Protein AF-A0A2V9BNN7-F1 (afdb_monomer)

Sequence (342 aa):
MCQTDVDSNRRFSLVAKYIIGIDLGTTNSALARCDAAAAEQKAQIEVRSIPQLVNPNELAERTLLPSFLYIPGEFDFPKGSLALPWEPEPKLVIGELARKRGAESPNRLVASAKSWLSYAAVNRTAPILPWQAPEEVPKLSPVEASSKFLQYLRTVWDSGEAGEQGQFALAEQDVLLTVPASFDEEARELTRRAAEQAGYDHVTLLEEPQAAFYAWLESQGDAWRHRIRVGNLVLVCDIGGGTTDFSLIMVSEESGELTLKRVAVGDHILLGGDNMDLALARFLQQRLEASGNRIDMWQLQGLWHQCRMAKEKLSHCWERGRNSSVAPLRRNWRATTSIRSW

Nearest PDB structures (foldseek):
  7krv-assembly1_B  TM=7.516E-01  e=7.377E-15  Escherichia coli K-12
  4jne-assembly1_B  TM=7.769E-01  e=2.886E-14  Escherichia coli K-12
  7n46-assembly1_A  TM=7.510E-01  e=1.635E-14  Escherichia coli K-12
  4b9q-assembly3_C  TM=7.396E-01  e=1.939E-14  Escherichia coli
  7ko2-assembly4_D  TM=7.329E-01  e=8.499E-14  Escherichia coli K-12

Secondary structure (DSSP, 8-state):
--------S----TT-SEEEEEEE-SSEEEEEEEETTS-TTT---EEPPEEEEEETTEEEEESEEE--EE---TTTS-TTTT-BTTBSS-SSEESHHHHHHHHH-GGGEE--HHHHHH-TTS-TTS--BSTT--TTS--B-HHHHHHHHHHHHHHHHHHSGGGTTTTT-GGGSEEEEEE-TT--HHHHHHHHHHHHHTT-SSEEEEEHHHHHHHHHHHHHGGGHHHH--TT-EEEEEEE-SS-EEEEEEEEEEETTEEEEEEEEE---B--SHHHHHHHHHHHHHHHHHHTT----HHHHHHHHHHHHHHHHHHHHHHHTT-----EEPSSS-EE-------

Radius of gyration: 21.75 Å; Cα contacts (8 Å, |Δi|>4): 578; chains: 1; bounding box: 60×38×82 Å

Structure (mmCIF, N/CA/C/O backbone):
data_AF-A0A2V9BNN7-F1
#
_entry.id   AF-A0A2V9BNN7-F1
#
loop_
_atom_site.group_PDB
_atom_site.id
_atom_site.type_symbol
_atom_site.label_atom_id
_atom_site.label_alt_id
_atom_site.label_comp_id
_atom_site.label_asym_id
_atom_site.label_entity_id
_atom_site.label_seq_id
_atom_site.pdbx_PDB_ins_code
_atom_site.Cartn_x
_atom_site.Cartn_y
_atom_site.Cartn_z
_atom_site.occupancy
_atom_site.B_iso_or_equiv
_atom_site.auth_seq_id
_atom_site.auth_comp_id
_atom_site.auth_asym_id
_atom_site.auth_atom_id
_atom_site.pdbx_PDB_model_num
ATOM 1 N N . MET A 1 1 ? -26.078 -7.442 42.924 1.00 30.02 1 MET A N 1
ATOM 2 C CA . MET A 1 1 ? -26.147 -8.796 42.328 1.00 30.02 1 MET A CA 1
ATOM 3 C C . MET A 1 1 ? -27.126 -8.703 41.170 1.00 30.02 1 MET A C 1
ATOM 5 O O . MET A 1 1 ? -28.286 -8.461 41.439 1.00 30.02 1 MET A O 1
ATOM 9 N N . CYS A 1 2 ? -26.775 -8.745 39.893 1.00 29.91 2 CYS A N 1
ATOM 10 C CA . CYS A 1 2 ? -25.564 -9.151 39.195 1.00 29.91 2 CYS A CA 1
ATOM 11 C C . CYS A 1 2 ? -25.523 -8.272 37.923 1.00 29.91 2 CYS A C 1
ATOM 13 O O . CYS A 1 2 ? -26.453 -8.338 37.124 1.00 29.91 2 CYS A O 1
ATOM 15 N N . GLN A 1 3 ? -24.528 -7.388 37.797 1.00 24.28 3 GLN A N 1
ATOM 16 C CA . GLN A 1 3 ? -24.144 -6.799 36.512 1.00 24.28 3 GLN A CA 1
ATOM 17 C C . GLN A 1 3 ? -23.299 -7.869 35.831 1.00 24.28 3 GLN A C 1
ATOM 19 O O . GLN A 1 3 ? -22.276 -8.267 36.378 1.00 24.28 3 GLN A O 1
ATOM 24 N N . THR A 1 4 ? -23.776 -8.400 34.715 1.00 30.45 4 THR A N 1
ATOM 25 C CA . THR A 1 4 ? -23.014 -9.341 33.899 1.00 30.45 4 THR A CA 1
ATOM 26 C C . THR A 1 4 ? -22.230 -8.562 32.859 1.00 30.45 4 THR A C 1
ATOM 28 O O . THR A 1 4 ? -22.822 -7.870 32.030 1.00 30.45 4 THR A O 1
ATOM 31 N N . ASP A 1 5 ? -20.911 -8.701 32.960 1.00 32.47 5 ASP A N 1
ATOM 32 C CA . ASP A 1 5 ? -19.895 -8.342 31.981 1.00 32.47 5 ASP A CA 1
ATOM 33 C C . ASP A 1 5 ? -20.316 -8.713 30.554 1.00 32.47 5 ASP A C 1
ATOM 35 O O . ASP A 1 5 ? -20.593 -9.876 30.251 1.00 32.47 5 ASP A O 1
ATOM 39 N N . VAL A 1 6 ? -20.307 -7.722 29.666 1.00 34.66 6 VAL A N 1
ATOM 40 C CA . VAL A 1 6 ? -20.205 -7.935 28.222 1.00 34.66 6 VAL A CA 1
ATOM 41 C C . VAL A 1 6 ? -18.968 -7.178 27.779 1.00 34.66 6 VAL A C 1
ATOM 43 O O . VAL A 1 6 ? -19.037 -6.019 27.387 1.00 34.66 6 VAL A O 1
ATOM 46 N N . ASP A 1 7 ? -17.828 -7.843 27.903 1.00 33.84 7 ASP A N 1
ATOM 47 C CA . ASP A 1 7 ? -16.556 -7.368 27.385 1.00 33.84 7 ASP A CA 1
ATOM 48 C C . ASP A 1 7 ? -16.004 -8.473 26.479 1.00 33.84 7 ASP A C 1
ATOM 50 O O . ASP A 1 7 ? -15.618 -9.552 26.932 1.00 33.84 7 ASP A O 1
ATOM 54 N N . SER A 1 8 ? -16.044 -8.239 25.165 1.00 35.62 8 SER A N 1
ATOM 55 C CA . SER A 1 8 ? -15.324 -9.059 24.189 1.00 35.62 8 SER A CA 1
ATOM 56 C C . SER A 1 8 ? -14.715 -8.177 23.092 1.00 35.62 8 SER A C 1
ATOM 58 O O . SER A 1 8 ? -15.251 -7.995 22.007 1.00 35.62 8 SER A O 1
ATOM 60 N N . ASN A 1 9 ? -13.532 -7.665 23.446 1.00 35.41 9 ASN A N 1
ATOM 61 C CA . ASN A 1 9 ? -12.359 -7.412 22.603 1.00 35.41 9 ASN A CA 1
ATOM 62 C C . ASN A 1 9 ? -12.392 -6.297 21.543 1.00 35.41 9 ASN A C 1
ATOM 64 O O . ASN A 1 9 ? -12.115 -6.532 20.368 1.00 35.41 9 ASN A O 1
ATOM 68 N N . ARG A 1 10 ? -12.491 -5.044 21.998 1.00 44.47 10 ARG A N 1
ATOM 69 C CA . ARG A 1 10 ? -11.718 -3.937 21.401 1.00 44.47 10 ARG A CA 1
ATOM 70 C C . ARG A 1 10 ? -11.008 -3.164 22.508 1.00 44.47 10 ARG A C 1
ATOM 72 O O . ARG A 1 10 ? -11.617 -2.335 23.170 1.00 44.47 10 ARG A O 1
ATOM 79 N N . ARG A 1 11 ? -9.726 -3.453 22.740 1.00 41.28 11 ARG A N 1
ATOM 80 C CA . ARG A 1 11 ? -8.882 -2.623 23.612 1.00 41.28 11 ARG A CA 1
ATOM 81 C C . ARG A 1 11 ? -8.163 -1.600 22.745 1.00 41.28 11 ARG A C 1
ATOM 83 O O . ARG A 1 11 ? -7.025 -1.828 22.357 1.00 41.28 11 ARG A O 1
ATOM 90 N N . PHE A 1 12 ? -8.869 -0.525 22.416 1.00 53.78 12 PHE A N 1
ATOM 91 C CA . PHE A 1 12 ? -8.227 0.706 21.968 1.00 53.78 12 PHE A CA 1
ATOM 92 C C . PHE A 1 12 ? -7.417 1.285 23.135 1.00 53.78 12 PHE A C 1
ATOM 94 O O . PHE A 1 12 ? -7.828 1.170 24.298 1.00 53.78 12 PHE A O 1
ATOM 101 N N . SER A 1 13 ? -6.243 1.837 22.847 1.00 50.38 13 SER A N 1
ATOM 102 C CA . SER A 1 13 ? -5.388 2.446 23.861 1.00 50.38 13 SER A CA 1
ATOM 103 C C . SER A 1 13 ? -6.113 3.633 24.500 1.00 50.38 13 SER A C 1
ATOM 105 O O . SER A 1 13 ? -6.512 4.575 23.822 1.00 50.38 13 SER A O 1
ATOM 107 N N . LEU A 1 14 ? -6.239 3.638 25.834 1.00 56.78 14 LEU A N 1
ATOM 108 C CA . LEU A 1 14 ? -6.805 4.768 26.596 1.00 56.78 14 LEU A CA 1
ATOM 109 C C . LEU A 1 14 ? -5.973 6.065 26.462 1.00 56.78 14 LEU A C 1
ATOM 111 O O . LEU A 1 14 ? -6.379 7.103 26.982 1.00 56.78 14 LEU A O 1
ATOM 115 N N . VAL A 1 15 ? -4.811 5.995 25.801 1.00 69.81 15 VAL A N 1
ATOM 116 C CA . VAL A 1 15 ? -3.854 7.092 25.593 1.00 69.81 15 VAL A CA 1
ATOM 117 C C . VAL A 1 15 ? -3.828 7.565 24.130 1.00 69.81 15 VAL A C 1
ATOM 119 O O . VAL A 1 15 ? -3.292 8.636 23.853 1.00 69.81 15 VAL A O 1
ATOM 122 N N . ALA A 1 16 ? -4.426 6.822 23.189 1.00 82.50 16 ALA A N 1
ATOM 123 C CA . ALA A 1 16 ? -4.395 7.184 21.775 1.00 82.50 16 ALA A CA 1
ATOM 124 C C . ALA A 1 16 ? -5.156 8.495 21.526 1.00 82.50 16 ALA A C 1
ATOM 126 O O . ALA A 1 16 ? -6.348 8.624 21.815 1.00 82.50 16 ALA A O 1
ATOM 127 N N . LYS A 1 17 ? -4.460 9.480 20.954 1.00 90.19 17 LYS A N 1
ATOM 128 C CA . LYS A 1 17 ? -5.065 10.740 20.511 1.00 90.19 17 LYS A CA 1
ATOM 129 C C . LYS A 1 17 ? -5.793 10.554 19.182 1.00 90.19 17 LYS A C 1
ATOM 131 O O . LYS A 1 17 ? -6.838 11.166 18.953 1.00 90.19 17 LYS A O 1
ATOM 136 N N . TYR A 1 18 ? -5.234 9.719 18.314 1.00 93.19 18 TYR A N 1
ATOM 137 C CA . TYR A 1 18 ? -5.724 9.481 16.968 1.00 93.19 18 TYR A CA 1
ATOM 138 C C . TYR A 1 18 ? -5.968 7.992 16.731 1.00 93.19 18 TYR A C 1
ATOM 140 O O . TYR A 1 18 ? -5.226 7.144 17.221 1.00 93.19 18 TYR A O 1
ATOM 148 N N . ILE A 1 19 ? -6.980 7.689 15.919 1.00 93.81 19 ILE A N 1
ATOM 149 C CA . ILE A 1 19 ? -7.088 6.401 15.233 1.00 93.81 19 ILE A CA 1
ATOM 150 C C . ILE A 1 19 ? -6.508 6.607 13.837 1.00 93.81 19 ILE A C 1
ATOM 152 O O . ILE A 1 19 ? -6.923 7.514 13.109 1.00 93.81 19 ILE A O 1
ATOM 156 N N . ILE A 1 20 ? -5.538 5.781 13.465 1.00 95.94 20 ILE A N 1
ATOM 157 C CA . ILE A 1 20 ? -4.822 5.885 12.196 1.00 95.94 20 ILE A CA 1
ATOM 158 C C . ILE A 1 20 ? -5.342 4.811 11.247 1.00 95.94 20 ILE A C 1
ATOM 160 O O . ILE A 1 20 ? -5.340 3.630 11.573 1.00 95.94 20 ILE A O 1
ATOM 164 N N . GLY A 1 21 ? -5.766 5.209 10.052 1.00 96.56 21 GLY A N 1
ATOM 165 C CA . GLY A 1 21 ? -6.090 4.294 8.962 1.00 96.56 21 GLY A CA 1
ATOM 166 C C . GLY A 1 21 ? -4.936 4.222 7.971 1.00 96.56 21 GLY A C 1
ATOM 167 O O . GLY A 1 21 ? -4.509 5.255 7.454 1.00 96.56 21 GLY A O 1
ATOM 168 N N . ILE A 1 22 ? -4.448 3.019 7.679 1.00 97.75 22 ILE A N 1
ATOM 169 C CA . ILE A 1 22 ? -3.459 2.783 6.627 1.00 97.75 22 ILE A CA 1
ATOM 170 C C . ILE A 1 22 ? -4.044 1.831 5.604 1.00 97.75 22 ILE A C 1
ATOM 172 O O . ILE A 1 22 ? -4.315 0.667 5.909 1.00 97.75 22 ILE A O 1
ATOM 176 N N . ASP A 1 23 ? -4.166 2.328 4.376 1.00 95.94 23 ASP A N 1
ATOM 177 C CA . ASP A 1 23 ? -4.336 1.457 3.230 1.00 95.94 23 ASP A CA 1
ATOM 178 C C . ASP A 1 23 ? -2.958 1.057 2.705 1.00 95.94 23 ASP A C 1
ATOM 180 O O . ASP A 1 23 ? -2.236 1.887 2.154 1.00 95.94 23 ASP A O 1
ATOM 184 N N . LEU A 1 24 ? -2.544 -0.190 2.922 1.00 93.94 24 LEU A N 1
ATOM 185 C CA . LEU A 1 24 ? -1.291 -0.699 2.366 1.00 93.94 24 LEU A CA 1
ATOM 186 C C . LEU A 1 24 ? -1.612 -1.342 1.022 1.00 93.94 24 LEU A C 1
ATOM 188 O O . LEU A 1 24 ? -1.814 -2.540 0.990 1.00 93.94 24 LEU A O 1
ATOM 192 N N . GLY A 1 25 ? -1.704 -0.610 -0.082 1.00 89.81 25 GLY A N 1
ATOM 193 C CA . GLY A 1 25 ? -2.066 -1.226 -1.361 1.00 89.81 25 GLY A CA 1
ATOM 194 C C . GLY A 1 25 ? -0.902 -1.918 -2.080 1.00 89.81 25 GLY A C 1
ATOM 195 O O . GLY A 1 25 ? 0.265 -1.846 -1.696 1.00 89.81 25 GLY A O 1
ATOM 196 N N . THR A 1 26 ? -1.234 -2.609 -3.172 1.00 87.75 26 THR A N 1
ATOM 197 C CA . THR A 1 26 ? -0.248 -3.244 -4.068 1.00 87.75 26 THR A CA 1
ATOM 198 C C . THR A 1 26 ? 0.572 -2.214 -4.850 1.00 87.75 26 THR A C 1
ATOM 200 O O . THR A 1 26 ? 1.744 -2.449 -5.141 1.00 87.75 26 THR A O 1
ATOM 203 N N . THR A 1 27 ? -0.051 -1.088 -5.208 1.00 88.88 27 THR A N 1
ATOM 204 C CA . THR A 1 27 ? 0.539 -0.045 -6.065 1.00 88.88 27 THR A CA 1
ATOM 205 C C . THR A 1 27 ? 0.700 1.277 -5.336 1.00 88.88 27 THR A C 1
ATOM 207 O O . THR A 1 27 ? 1.720 1.931 -5.525 1.00 88.88 27 THR A O 1
ATOM 210 N N . ASN A 1 28 ? -0.277 1.662 -4.517 1.00 93.06 28 ASN A N 1
ATOM 211 C CA . ASN A 1 28 ? -0.242 2.866 -3.700 1.00 93.06 28 ASN A CA 1
ATOM 212 C C . ASN A 1 28 ? -0.649 2.521 -2.274 1.00 93.06 28 ASN A C 1
ATOM 214 O O . ASN A 1 28 ? -1.469 1.635 -2.056 1.00 93.06 28 ASN A O 1
ATOM 218 N N . SER A 1 29 ? -0.113 3.272 -1.327 1.00 96.06 29 SER A N 1
ATOM 219 C CA . SER A 1 29 ? -0.517 3.274 0.065 1.00 96.06 29 SER A CA 1
ATOM 220 C C . SER A 1 29 ? -1.045 4.650 0.450 1.00 96.06 29 SER A C 1
ATOM 222 O O . SER A 1 29 ? -0.538 5.668 -0.028 1.00 96.06 29 SER A O 1
ATOM 224 N N . ALA A 1 30 ? -2.022 4.686 1.350 1.00 96.12 30 ALA A N 1
ATOM 225 C CA . ALA A 1 30 ? -2.594 5.916 1.885 1.00 96.12 30 ALA A CA 1
ATOM 226 C C . ALA A 1 30 ? -2.544 5.924 3.416 1.00 96.12 30 ALA A C 1
ATOM 228 O O . ALA A 1 30 ? -2.590 4.877 4.064 1.00 96.12 30 ALA A O 1
ATOM 229 N N . LEU A 1 31 ? -2.466 7.127 3.982 1.00 95.88 31 LEU A N 1
ATOM 230 C CA . LEU A 1 31 ? -2.450 7.373 5.420 1.00 95.88 31 LEU A CA 1
ATOM 231 C C . LEU A 1 31 ? -3.574 8.348 5.761 1.00 95.88 31 LEU A C 1
ATOM 233 O O . LEU A 1 31 ? -3.666 9.428 5.179 1.00 95.88 31 LEU A O 1
ATOM 237 N N . ALA A 1 32 ? -4.416 7.980 6.715 1.00 94.50 32 ALA A N 1
ATOM 238 C CA . ALA A 1 32 ? -5.496 8.811 7.216 1.00 94.50 32 ALA A CA 1
ATOM 239 C C . ALA A 1 32 ? -5.543 8.778 8.743 1.00 94.50 32 ALA A C 1
ATOM 241 O O . ALA A 1 32 ? -5.016 7.864 9.376 1.00 94.50 32 ALA A O 1
ATOM 242 N N . ARG A 1 33 ? -6.195 9.772 9.339 1.00 93.12 33 ARG A N 1
ATOM 243 C CA . ARG A 1 33 ? -6.435 9.827 10.783 1.00 93.12 33 ARG A CA 1
ATOM 244 C C . ARG A 1 33 ? -7.837 10.321 11.101 1.00 93.12 33 ARG A C 1
ATOM 246 O O . ARG A 1 33 ? -8.427 11.060 10.314 1.00 93.12 33 ARG A O 1
ATOM 253 N N . CYS A 1 34 ? -8.313 9.994 12.292 1.00 91.56 34 CYS A N 1
ATOM 254 C CA . CYS A 1 34 ? -9.405 10.698 12.953 1.00 91.56 34 CYS A CA 1
ATOM 255 C C . CYS A 1 34 ? -9.096 10.865 14.449 1.00 91.56 34 CYS A C 1
ATOM 257 O O . CYS A 1 34 ? -8.299 10.117 15.016 1.00 91.56 34 CYS A O 1
ATOM 259 N N . ASP A 1 35 ? -9.686 11.879 15.083 1.00 90.50 35 ASP A N 1
ATOM 260 C CA . ASP A 1 35 ? -9.549 12.103 16.528 1.00 90.50 35 ASP A CA 1
ATOM 261 C C . ASP A 1 35 ? -10.303 11.010 17.296 1.00 90.50 35 ASP A C 1
ATOM 263 O O . ASP A 1 35 ? -11.510 10.841 17.107 1.00 90.50 35 ASP A O 1
ATOM 267 N N . ALA A 1 36 ? -9.599 10.281 18.164 1.00 87.31 36 ALA A N 1
ATOM 268 C CA . ALA A 1 36 ? -10.168 9.167 18.920 1.00 87.31 36 ALA A CA 1
ATOM 269 C C . ALA A 1 36 ? -11.254 9.621 19.913 1.00 87.31 36 ALA A C 1
ATOM 271 O O . ALA A 1 36 ? -12.156 8.854 20.243 1.00 87.31 36 ALA A O 1
ATOM 272 N N . ALA A 1 37 ? -11.196 10.878 20.371 1.00 83.94 37 ALA A N 1
ATOM 273 C CA . ALA A 1 37 ? -12.163 11.451 21.306 1.00 83.94 37 ALA A CA 1
ATOM 274 C C . ALA A 1 37 ? -13.344 12.151 20.609 1.00 83.94 37 ALA A C 1
ATOM 276 O O . ALA A 1 37 ? -14.249 12.659 21.282 1.00 83.94 37 ALA A O 1
ATOM 277 N N . ALA A 1 38 ? -13.353 12.224 19.273 1.00 79.62 38 ALA A N 1
ATOM 278 C CA . ALA A 1 38 ? -14.467 12.824 18.556 1.00 79.62 38 ALA A CA 1
ATOM 279 C C . ALA A 1 38 ? -15.724 11.957 18.697 1.00 79.62 38 ALA A C 1
ATOM 281 O O . ALA A 1 38 ? -15.707 10.754 18.450 1.00 79.62 38 ALA A O 1
ATOM 282 N N . ALA A 1 39 ? -16.850 12.588 19.042 1.00 65.06 39 ALA A N 1
ATOM 283 C CA . ALA A 1 39 ? -18.150 11.932 18.942 1.00 65.06 39 ALA A CA 1
ATOM 284 C C . ALA A 1 39 ? -18.365 11.441 17.501 1.00 65.06 39 ALA A C 1
ATOM 286 O O . ALA A 1 39 ? -18.036 12.168 16.565 1.00 65.06 39 ALA A O 1
ATOM 287 N N . GLU A 1 40 ? -18.972 10.266 17.313 1.00 65.81 40 GLU A N 1
ATOM 288 C CA . GLU A 1 40 ? -19.144 9.622 15.994 1.00 65.81 40 GLU A CA 1
ATOM 289 C C . GLU A 1 40 ? -19.725 10.556 14.920 1.00 65.81 40 GLU A C 1
ATOM 291 O O . GLU A 1 40 ? -19.335 10.514 13.760 1.00 65.81 40 GLU A O 1
ATOM 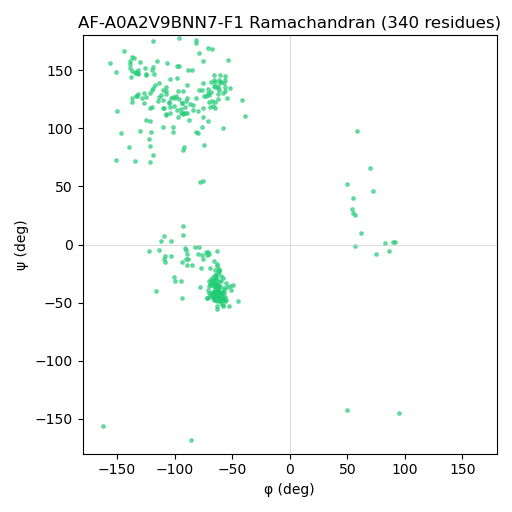296 N N . GLN A 1 41 ? -20.623 11.461 15.314 1.00 61.25 41 GLN A N 1
ATOM 297 C CA . GLN A 1 41 ? -21.287 12.425 14.425 1.00 61.25 41 GLN A CA 1
ATOM 298 C C . GLN A 1 41 ? -20.397 13.617 14.017 1.00 61.25 41 GLN A C 1
ATOM 300 O O . GLN A 1 41 ? -20.793 14.427 13.183 1.00 61.25 41 GLN A O 1
ATOM 305 N N . LYS A 1 42 ? -19.221 13.760 14.634 1.00 63.41 42 LYS A N 1
ATOM 306 C CA . LYS A 1 42 ? -18.234 14.826 14.401 1.00 63.41 42 LYS A CA 1
ATOM 307 C C . LYS A 1 42 ? -16.861 14.292 13.992 1.00 63.41 42 LYS A C 1
ATOM 309 O O . LYS A 1 42 ? -15.984 15.100 13.695 1.00 63.41 42 LYS A O 1
ATOM 314 N N . ALA A 1 43 ? -16.661 12.975 13.996 1.00 74.75 43 ALA A N 1
ATOM 315 C CA . ALA A 1 43 ? -15.417 12.367 13.558 1.00 74.75 43 ALA A CA 1
ATOM 316 C C . ALA A 1 43 ? -15.225 12.639 12.059 1.00 74.75 43 ALA A C 1
ATOM 318 O O . ALA A 1 43 ? -16.048 12.242 11.236 1.00 74.75 43 ALA A O 1
ATOM 319 N N . GLN A 1 44 ? -14.156 13.354 11.715 1.00 82.88 44 GLN A N 1
ATOM 320 C CA . GLN A 1 44 ? -13.769 13.616 10.333 1.00 82.88 44 GLN A CA 1
ATOM 321 C C . GLN A 1 44 ? -12.537 12.786 9.998 1.00 82.88 44 GLN A C 1
ATOM 323 O O . GLN A 1 44 ? -11.562 12.786 10.752 1.00 82.88 44 GLN A O 1
ATOM 328 N N . ILE A 1 45 ? -12.600 12.067 8.878 1.00 87.44 45 ILE A N 1
ATOM 329 C CA . ILE A 1 45 ? -11.461 11.317 8.360 1.00 87.44 45 ILE A CA 1
ATOM 330 C C . ILE A 1 45 ? -10.601 12.280 7.547 1.00 87.44 45 ILE A C 1
ATOM 332 O O . ILE A 1 45 ? -11.014 12.795 6.508 1.00 87.44 45 ILE A O 1
ATOM 336 N N . GLU A 1 46 ? -9.380 12.509 8.013 1.00 90.88 46 GLU A N 1
ATOM 337 C CA . GLU A 1 46 ? -8.403 13.350 7.337 1.00 90.88 46 GLU A CA 1
ATOM 338 C C . GLU A 1 46 ? -7.351 12.483 6.651 1.00 90.88 46 GLU A C 1
ATOM 340 O O . GLU A 1 46 ? -6.537 11.839 7.315 1.00 90.88 46 GLU A O 1
ATOM 345 N N . VAL A 1 47 ? -7.323 12.507 5.318 1.00 91.94 47 VAL A N 1
ATOM 346 C CA . VAL A 1 47 ? -6.208 11.939 4.547 1.00 91.94 47 VAL A CA 1
ATOM 347 C C . VAL A 1 47 ? -4.988 12.838 4.721 1.00 91.94 47 VAL A C 1
ATOM 349 O O . VAL A 1 47 ? -5.080 14.058 4.576 1.00 91.94 47 VAL A O 1
ATOM 352 N N . ARG A 1 48 ? -3.843 12.245 5.054 1.00 94.00 48 ARG A N 1
ATOM 353 C CA . ARG A 1 48 ? -2.612 12.973 5.360 1.00 94.00 48 ARG A CA 1
ATOM 354 C C . ARG A 1 48 ? -1.683 13.021 4.153 1.00 94.00 48 ARG A C 1
ATOM 356 O O . ARG A 1 48 ? -1.563 12.060 3.398 1.00 94.00 48 ARG A O 1
ATOM 363 N N . SER A 1 49 ? -1.006 14.156 4.003 1.00 94.44 49 SER A N 1
ATOM 364 C CA . SER A 1 49 ? 0.112 14.298 3.074 1.00 94.44 49 SER A CA 1
ATOM 365 C C . SER A 1 49 ? 1.276 13.400 3.492 1.00 94.44 49 SER A C 1
ATOM 367 O O . SER A 1 49 ? 1.615 13.304 4.670 1.00 94.44 49 SER A O 1
ATOM 369 N N . ILE A 1 50 ? 1.916 12.796 2.500 1.00 96.44 50 ILE A N 1
ATOM 370 C CA . ILE A 1 50 ? 3.093 11.948 2.618 1.00 96.44 50 ILE A CA 1
ATOM 371 C C . ILE A 1 50 ? 4.208 12.599 1.787 1.00 96.44 50 ILE A C 1
ATOM 373 O O . ILE A 1 50 ? 4.233 12.433 0.557 1.00 96.44 50 ILE A O 1
ATOM 377 N N . PRO A 1 51 ? 5.108 13.379 2.418 1.00 96.50 51 PRO A N 1
ATOM 378 C CA . PRO A 1 51 ? 6.266 13.941 1.743 1.00 96.50 51 PRO A CA 1
ATOM 379 C C . PRO A 1 51 ? 7.153 12.817 1.215 1.00 96.50 51 PRO A C 1
ATOM 381 O O . PRO A 1 51 ? 7.438 11.845 1.916 1.00 96.50 51 PRO A O 1
ATOM 384 N N . GLN A 1 52 ? 7.576 12.938 -0.037 1.00 97.31 52 GLN A N 1
ATOM 385 C CA . GLN A 1 52 ? 8.414 11.945 -0.700 1.00 97.31 52 GLN A CA 1
ATOM 386 C C . GLN A 1 52 ? 9.198 12.555 -1.848 1.00 97.31 52 GLN A C 1
ATOM 388 O O . GLN A 1 52 ? 8.801 13.577 -2.414 1.00 97.31 52 GLN A O 1
ATOM 393 N N . LEU A 1 53 ? 10.316 11.921 -2.200 1.00 98.06 53 LEU A N 1
ATOM 394 C CA . LEU A 1 53 ? 11.092 12.345 -3.355 1.00 98.06 53 LEU A CA 1
ATOM 395 C C . LEU A 1 53 ? 10.285 12.077 -4.624 1.00 98.06 53 LEU A C 1
ATOM 397 O O . LEU A 1 53 ? 9.887 10.943 -4.893 1.00 98.06 53 LEU A O 1
ATOM 401 N N . VAL A 1 54 ? 10.065 13.124 -5.414 1.00 96.81 54 VAL A N 1
ATOM 402 C CA . VAL A 1 54 ? 9.469 13.022 -6.752 1.00 96.81 54 VAL A CA 1
ATOM 403 C C . VAL A 1 54 ? 10.528 13.079 -7.842 1.00 96.81 54 VAL A C 1
ATOM 405 O O . VAL A 1 54 ? 10.319 12.492 -8.900 1.00 96.81 54 VAL A O 1
ATOM 408 N N . ASN A 1 55 ? 11.653 13.744 -7.583 1.00 96.50 55 ASN A N 1
ATOM 409 C CA . ASN A 1 55 ? 12.882 13.743 -8.376 1.00 96.50 55 ASN A CA 1
ATOM 410 C C . ASN A 1 55 ? 14.081 13.825 -7.400 1.00 96.50 55 ASN A C 1
ATOM 412 O O . ASN A 1 55 ? 13.879 14.119 -6.218 1.00 96.50 55 ASN A O 1
ATOM 416 N N . PRO A 1 56 ? 15.328 13.573 -7.839 1.00 96.31 56 PRO A N 1
ATOM 417 C CA . PRO A 1 56 ? 16.498 13.786 -6.986 1.00 96.31 56 PRO A CA 1
ATOM 418 C C . PRO A 1 56 ? 16.556 15.238 -6.479 1.00 96.31 56 PRO A C 1
ATOM 420 O O . PRO A 1 56 ? 16.415 16.165 -7.275 1.00 96.31 56 PRO A O 1
ATOM 423 N N . ASN A 1 57 ? 16.772 15.434 -5.175 1.00 95.69 57 ASN A N 1
ATOM 424 C CA . ASN A 1 57 ? 16.687 16.717 -4.452 1.00 95.69 57 ASN A CA 1
ATOM 425 C C . ASN A 1 57 ? 15.309 17.408 -4.447 1.00 95.69 57 ASN A C 1
ATOM 427 O O . ASN A 1 57 ? 15.214 18.562 -4.032 1.00 95.69 57 ASN A O 1
ATOM 431 N N . GLU A 1 58 ? 14.242 16.747 -4.895 1.00 97.44 58 GLU A N 1
ATOM 432 C CA . GLU A 1 58 ? 12.909 17.345 -4.959 1.00 97.44 58 GLU A CA 1
ATOM 433 C C . GLU A 1 58 ? 11.914 16.532 -4.133 1.00 97.44 58 GLU A C 1
ATOM 435 O O . GLU A 1 58 ? 11.484 15.447 -4.532 1.00 97.44 58 GLU A O 1
ATOM 440 N N . LEU A 1 59 ? 11.531 17.087 -2.984 1.00 96.31 59 LEU A N 1
ATOM 441 C CA . LEU A 1 59 ? 10.449 16.588 -2.143 1.00 96.31 59 LEU A CA 1
ATOM 442 C C . LEU A 1 59 ? 9.127 17.222 -2.564 1.00 96.31 59 LEU A C 1
ATOM 444 O O . LEU A 1 59 ? 9.046 18.433 -2.764 1.00 96.31 59 LEU A O 1
ATOM 448 N N . ALA A 1 60 ? 8.076 16.415 -2.629 1.00 96.75 60 ALA A N 1
ATOM 449 C CA . ALA A 1 60 ? 6.719 16.917 -2.755 1.00 96.75 60 ALA A CA 1
ATOM 450 C C . ALA A 1 60 ? 5.773 16.149 -1.840 1.00 96.75 60 ALA A C 1
ATOM 452 O O . ALA A 1 60 ? 5.939 14.952 -1.598 1.00 96.75 60 ALA A O 1
ATOM 453 N N . GLU A 1 61 ? 4.742 16.844 -1.378 1.00 95.25 61 GLU A N 1
ATOM 454 C CA . GLU A 1 61 ? 3.632 16.223 -0.677 1.00 95.25 61 GLU A CA 1
ATOM 455 C C . GLU A 1 61 ? 2.667 15.564 -1.661 1.00 95.25 61 GLU A C 1
ATOM 457 O O . GLU A 1 61 ? 2.262 16.146 -2.677 1.00 95.25 61 GLU A O 1
ATOM 462 N N . ARG A 1 62 ? 2.287 14.328 -1.347 1.00 95.00 62 ARG A N 1
ATOM 463 C CA . ARG A 1 62 ? 1.258 13.568 -2.054 1.00 95.00 62 ARG A CA 1
ATOM 464 C C . ARG A 1 62 ? 0.329 12.943 -1.032 1.00 95.00 62 ARG A C 1
ATOM 466 O O . ARG A 1 62 ? 0.775 12.562 0.037 1.00 95.00 62 ARG A O 1
ATOM 473 N N . THR A 1 63 ? -0.939 12.774 -1.368 1.00 93.75 63 THR A N 1
ATOM 474 C CA . THR A 1 63 ? -1.880 12.025 -0.516 1.00 93.75 63 THR A CA 1
ATOM 475 C C . THR A 1 63 ? -1.619 10.518 -0.535 1.00 93.75 63 THR A C 1
ATOM 477 O O . THR A 1 63 ? -2.207 9.787 0.253 1.00 93.75 63 THR A O 1
ATOM 480 N N . LEU A 1 64 ? -0.738 10.062 -1.430 1.00 95.19 64 LEU A N 1
ATOM 481 C CA . LEU A 1 64 ? -0.402 8.663 -1.650 1.00 95.19 64 LEU A CA 1
ATOM 482 C C . LEU A 1 64 ? 1.088 8.448 -1.682 1.00 95.19 64 LEU A C 1
ATOM 484 O O . LEU A 1 64 ? 1.835 9.256 -2.234 1.00 95.19 64 LEU A O 1
ATOM 488 N N . LEU A 1 65 ? 1.486 7.283 -1.207 1.00 97.12 65 LEU A N 1
ATOM 489 C CA . LEU A 1 65 ? 2.813 6.740 -1.381 1.00 97.12 65 LEU A CA 1
ATOM 490 C C . LEU A 1 65 ? 2.746 5.587 -2.379 1.00 97.12 65 LEU A C 1
ATOM 492 O O . LEU A 1 65 ? 2.208 4.541 -2.030 1.00 97.12 65 LEU A O 1
ATOM 496 N N . PRO A 1 66 ? 3.302 5.707 -3.593 1.00 96.25 66 PRO A N 1
ATOM 497 C CA . PRO A 1 66 ? 3.483 4.544 -4.443 1.00 96.25 66 PRO A CA 1
ATOM 498 C C . PRO A 1 66 ? 4.274 3.457 -3.697 1.00 96.25 66 PRO A C 1
ATOM 500 O O . PRO A 1 66 ? 5.377 3.709 -3.209 1.00 96.25 66 PRO A O 1
ATOM 503 N N . SER A 1 67 ? 3.731 2.243 -3.624 1.00 95.94 67 SER A N 1
ATOM 504 C CA . SER A 1 67 ? 4.299 1.076 -2.928 1.00 95.94 67 SER A CA 1
ATOM 505 C C . SER A 1 67 ? 5.419 0.434 -3.762 1.00 95.94 67 SER A C 1
ATOM 507 O O . SER A 1 67 ? 5.405 -0.750 -4.103 1.00 95.94 67 SER A O 1
ATOM 509 N N . PHE A 1 68 ? 6.388 1.269 -4.133 1.00 96.75 68 PHE A N 1
ATOM 510 C CA . PHE A 1 68 ? 7.558 0.959 -4.940 1.00 96.75 68 PHE A CA 1
ATOM 511 C C . PHE A 1 68 ? 8.805 1.258 -4.121 1.00 96.75 68 PHE A C 1
ATOM 513 O O . PHE A 1 68 ? 8.911 2.326 -3.516 1.00 96.75 68 PHE A O 1
ATOM 520 N N . LEU A 1 69 ? 9.752 0.325 -4.121 1.00 98.00 69 LEU A N 1
ATOM 521 C CA . LEU A 1 69 ? 11.037 0.464 -3.448 1.00 98.00 69 LEU A CA 1
ATOM 522 C C . LEU A 1 69 ? 12.146 0.194 -4.460 1.00 98.00 69 LEU A C 1
ATOM 524 O O . LEU A 1 69 ? 12.195 -0.864 -5.080 1.00 98.00 69 LEU A O 1
ATOM 528 N N . TYR A 1 70 ? 13.028 1.165 -4.642 1.00 97.69 70 TYR A N 1
ATOM 529 C CA . TYR A 1 70 ? 14.159 1.087 -5.553 1.00 97.69 70 TYR A CA 1
ATOM 530 C C . TYR A 1 70 ? 15.454 0.939 -4.760 1.00 97.69 70 TYR A C 1
ATOM 532 O O . TYR A 1 70 ? 15.652 1.642 -3.766 1.00 97.69 70 TYR A O 1
ATOM 540 N N . ILE A 1 71 ? 16.323 0.030 -5.205 1.00 97.25 71 ILE A N 1
ATOM 541 C CA . ILE A 1 71 ? 17.636 -0.236 -4.606 1.00 97.25 71 ILE A CA 1
ATOM 542 C C . ILE A 1 71 ? 18.718 0.454 -5.453 1.00 97.25 71 ILE A C 1
ATOM 544 O O . ILE A 1 71 ? 19.094 -0.070 -6.514 1.00 97.25 71 ILE A O 1
ATOM 548 N N . PRO A 1 72 ? 19.233 1.619 -5.013 1.00 95.56 72 PRO A N 1
ATOM 549 C CA . PRO A 1 72 ? 20.203 2.389 -5.777 1.00 95.56 72 PRO A CA 1
ATOM 550 C C . PRO A 1 72 ? 21.510 1.636 -6.014 1.00 95.56 72 PRO A C 1
ATOM 552 O O . PRO A 1 72 ? 22.067 1.014 -5.111 1.00 95.56 72 PRO A O 1
ATOM 555 N N . GLY A 1 73 ? 22.022 1.715 -7.238 1.00 92.75 73 GLY A N 1
ATOM 556 C CA . GLY A 1 73 ? 23.429 1.469 -7.531 1.00 92.75 73 GLY A CA 1
ATOM 557 C C . GLY A 1 73 ? 24.297 2.675 -7.170 1.00 92.75 73 GLY A C 1
ATOM 558 O O . GLY A 1 73 ? 23.804 3.791 -7.020 1.00 92.75 73 GLY A O 1
ATOM 559 N N . GLU A 1 74 ? 25.611 2.462 -7.089 1.00 89.44 74 GLU A N 1
ATOM 560 C CA . GLU A 1 74 ? 26.595 3.497 -6.727 1.00 89.44 74 GLU A CA 1
ATOM 561 C C . GLU A 1 74 ? 26.525 4.751 -7.620 1.00 89.44 74 GLU A C 1
ATOM 563 O O . GLU A 1 74 ? 26.732 5.866 -7.147 1.00 89.44 74 GLU A O 1
ATOM 568 N N . PHE A 1 75 ? 26.188 4.570 -8.900 1.00 90.25 75 PHE A N 1
ATOM 569 C CA . PHE A 1 75 ? 26.149 5.635 -9.909 1.00 90.25 75 PHE A CA 1
ATOM 570 C C . PHE A 1 75 ? 24.732 6.019 -10.347 1.00 90.25 75 PHE A C 1
ATOM 572 O O . PHE A 1 75 ? 24.577 6.795 -11.287 1.00 90.25 75 PHE A O 1
ATOM 579 N N . ASP A 1 76 ? 23.695 5.484 -9.694 1.00 91.50 76 ASP A N 1
ATOM 580 C CA . ASP A 1 76 ? 22.311 5.778 -10.082 1.00 91.50 76 ASP A CA 1
ATOM 581 C C . ASP A 1 76 ? 21.909 7.216 -9.767 1.00 91.50 76 ASP A C 1
ATOM 583 O O . ASP A 1 76 ? 21.093 7.801 -10.480 1.00 91.50 76 ASP A O 1
ATOM 587 N N . PHE A 1 77 ? 22.486 7.782 -8.707 1.00 95.00 77 PHE A N 1
ATOM 588 C CA . PHE A 1 77 ? 22.142 9.105 -8.214 1.00 95.00 77 PHE A CA 1
ATOM 589 C C . PHE A 1 77 ? 23.392 9.893 -7.818 1.00 95.00 77 PHE A C 1
ATOM 591 O O . PHE A 1 77 ? 24.329 9.327 -7.249 1.00 95.00 77 PHE A O 1
ATOM 598 N N . PRO A 1 78 ? 23.414 11.217 -8.048 1.00 94.38 78 PRO A N 1
ATOM 599 C CA . PRO A 1 78 ? 24.426 12.082 -7.458 1.00 94.38 78 PRO A CA 1
ATOM 600 C C . PRO A 1 78 ? 24.446 11.959 -5.926 1.00 94.38 78 PRO A C 1
ATOM 602 O O . PRO A 1 78 ? 23.395 11.824 -5.291 1.00 94.38 78 PRO A O 1
ATOM 605 N N . LYS A 1 79 ? 25.631 12.057 -5.313 1.00 92.94 79 LYS A N 1
ATOM 606 C CA . LYS A 1 79 ? 25.773 12.011 -3.847 1.00 92.94 79 LYS A CA 1
ATOM 607 C C . LYS A 1 79 ? 24.912 13.083 -3.175 1.00 92.94 79 LYS A C 1
ATOM 609 O O . LYS A 1 79 ? 24.869 14.220 -3.637 1.00 92.94 79 LYS A O 1
ATOM 614 N N . GLY A 1 80 ? 24.222 12.702 -2.101 1.00 93.50 80 GLY A N 1
ATOM 615 C CA . GLY A 1 80 ? 23.316 13.578 -1.351 1.00 93.50 80 GLY A CA 1
ATOM 616 C C . GLY A 1 80 ? 21.969 13.853 -2.027 1.00 93.50 80 GLY A C 1
ATOM 617 O O . GLY A 1 80 ? 21.077 14.383 -1.379 1.00 93.50 80 GLY A O 1
ATOM 618 N N . SER A 1 81 ? 21.764 13.448 -3.288 1.00 96.19 81 SER A N 1
ATOM 619 C CA . SER A 1 81 ? 20.521 13.765 -4.014 1.00 96.19 81 SER A CA 1
ATOM 620 C C . SER A 1 81 ? 19.284 12.985 -3.566 1.00 96.19 81 SER A C 1
ATOM 622 O O . SER A 1 81 ? 18.173 13.268 -4.016 1.00 96.19 81 SER A O 1
ATOM 624 N N . LEU A 1 82 ? 19.478 12.015 -2.674 1.00 97.38 82 LEU A N 1
ATOM 625 C CA . LEU A 1 82 ? 18.414 11.236 -2.057 1.00 97.38 82 LEU A CA 1
ATOM 626 C C . LEU A 1 82 ? 18.113 11.680 -0.621 1.00 97.38 82 LEU A C 1
ATOM 628 O O . LEU A 1 82 ? 17.290 11.048 0.023 1.00 97.38 82 LEU A O 1
ATOM 632 N N . ALA A 1 83 ? 18.764 12.725 -0.102 1.00 96.62 83 ALA A N 1
ATOM 633 C CA . ALA A 1 83 ? 18.581 13.139 1.285 1.00 96.62 83 ALA A CA 1
ATOM 634 C C . ALA A 1 83 ? 17.110 13.462 1.600 1.00 96.62 83 ALA A C 1
ATOM 636 O O . ALA A 1 83 ? 16.455 14.233 0.894 1.00 96.62 83 ALA A O 1
ATOM 637 N N . LEU A 1 84 ? 16.611 12.885 2.691 1.00 95.19 84 LEU A N 1
ATOM 638 C CA . LEU A 1 84 ? 15.313 13.180 3.288 1.00 95.19 84 LEU A CA 1
ATOM 639 C C . LEU A 1 84 ? 15.522 13.978 4.585 1.00 95.19 84 LEU A C 1
ATOM 641 O O . LEU A 1 84 ? 16.568 13.835 5.222 1.00 95.19 84 LEU A O 1
ATOM 645 N N . PRO A 1 85 ? 14.531 14.765 5.046 1.00 92.44 85 PRO A N 1
ATOM 646 C CA . PRO A 1 85 ? 14.653 15.533 6.288 1.00 92.44 85 PRO A CA 1
ATOM 647 C C . PRO A 1 85 ? 14.939 14.660 7.519 1.00 92.44 85 PRO A C 1
ATOM 649 O O . PRO A 1 85 ? 15.587 15.108 8.459 1.00 92.44 85 PRO A O 1
ATOM 652 N N . TRP A 1 86 ? 14.474 13.409 7.498 1.00 92.12 86 TRP A N 1
ATOM 653 C CA . TRP A 1 86 ? 14.632 12.420 8.568 1.00 92.12 86 TRP A CA 1
ATOM 654 C C . TRP A 1 86 ? 15.706 11.356 8.283 1.00 92.12 86 TRP A C 1
ATOM 656 O O . TRP A 1 86 ? 16.051 10.586 9.175 1.00 92.12 86 TRP A O 1
ATOM 666 N N . GLU A 1 87 ? 16.240 11.290 7.062 1.00 93.81 87 GLU A N 1
ATOM 667 C CA . GLU A 1 87 ? 17.265 10.317 6.667 1.00 93.81 87 GLU A CA 1
ATOM 668 C C . GLU A 1 87 ? 18.207 10.965 5.635 1.00 93.81 87 GLU A C 1
ATOM 670 O O . GLU A 1 87 ? 17.887 10.997 4.446 1.00 93.81 87 GLU A O 1
ATOM 675 N N . PRO A 1 88 ? 19.360 11.517 6.060 1.00 92.88 88 PRO A N 1
ATOM 676 C CA . PRO A 1 88 ? 20.259 12.256 5.165 1.00 92.88 88 PRO A CA 1
ATOM 677 C C . PRO A 1 88 ? 20.888 11.413 4.048 1.00 92.88 88 PRO A C 1
ATOM 679 O O . PRO A 1 88 ? 21.199 11.933 2.979 1.00 92.88 88 PRO A O 1
ATOM 682 N N . GLU A 1 89 ? 21.084 10.115 4.284 1.00 93.44 89 GLU A N 1
ATOM 683 C CA . GLU A 1 89 ? 21.700 9.187 3.330 1.00 93.44 89 GLU A CA 1
ATOM 684 C C . GLU A 1 89 ? 20.885 7.887 3.249 1.00 93.44 89 GLU A C 1
ATOM 686 O O . GLU A 1 89 ? 21.315 6.849 3.766 1.00 93.44 89 GLU A O 1
ATOM 691 N N . PRO A 1 90 ? 19.687 7.917 2.634 1.00 94.44 90 PRO A N 1
ATOM 692 C CA . PRO A 1 90 ? 18.845 6.740 2.595 1.00 94.44 90 PRO A CA 1
ATOM 693 C C . PRO A 1 90 ? 19.433 5.689 1.664 1.00 94.44 90 PRO A C 1
ATOM 695 O O . PRO A 1 90 ? 19.838 5.962 0.532 1.00 94.44 90 PRO A O 1
ATOM 698 N N . LYS A 1 91 ? 19.456 4.446 2.150 1.00 93.69 91 LYS A N 1
ATOM 699 C CA . LYS A 1 91 ? 19.960 3.295 1.383 1.00 93.69 91 LYS A CA 1
ATOM 700 C C . LYS A 1 91 ? 18.971 2.798 0.335 1.00 93.69 91 LYS A C 1
ATOM 702 O O . LYS A 1 91 ? 19.358 2.065 -0.568 1.00 93.69 91 LYS A O 1
ATOM 707 N N . LEU A 1 92 ? 17.697 3.139 0.496 1.00 96.62 92 LEU A N 1
ATOM 708 C CA . LEU A 1 92 ? 16.586 2.703 -0.340 1.00 96.62 92 LEU A CA 1
ATOM 709 C C . LEU A 1 92 ? 15.760 3.930 -0.708 1.00 96.62 92 LEU A C 1
ATOM 711 O O . LEU A 1 92 ? 15.623 4.850 0.093 1.00 96.62 92 LEU A O 1
ATOM 715 N N . VAL A 1 93 ? 15.178 3.929 -1.902 1.00 97.75 93 VAL A N 1
ATOM 716 C CA . VAL A 1 93 ? 14.241 4.976 -2.323 1.00 97.75 93 VAL A CA 1
ATOM 717 C C . VAL A 1 93 ? 12.845 4.376 -2.324 1.00 97.75 93 VAL A C 1
ATOM 719 O O . VAL A 1 93 ? 12.656 3.293 -2.869 1.00 97.75 93 VAL A O 1
ATOM 722 N N . ILE A 1 94 ? 11.872 5.063 -1.730 1.00 98.31 94 ILE A N 1
ATOM 723 C CA . ILE A 1 94 ? 10.473 4.621 -1.651 1.00 98.31 94 ILE A CA 1
ATOM 724 C C . ILE A 1 94 ? 9.571 5.713 -2.237 1.00 98.31 94 ILE A C 1
ATOM 726 O O . ILE A 1 94 ? 9.872 6.899 -2.106 1.00 98.31 94 ILE A O 1
ATOM 730 N N . GLY A 1 95 ? 8.477 5.325 -2.897 1.00 97.62 95 GLY A N 1
ATOM 731 C CA . GLY A 1 95 ? 7.476 6.262 -3.411 1.00 97.62 95 GLY A CA 1
ATOM 732 C C . GLY A 1 95 ? 7.672 6.651 -4.876 1.00 97.62 95 GLY A C 1
ATOM 733 O O . GLY A 1 95 ? 8.080 5.846 -5.715 1.00 97.62 95 GLY A O 1
ATOM 734 N N . GLU A 1 96 ? 7.354 7.900 -5.208 1.00 96.81 96 GLU A N 1
ATOM 735 C CA . GLU A 1 96 ? 7.327 8.406 -6.587 1.00 96.81 96 GLU A CA 1
ATOM 736 C C . GLU A 1 96 ? 8.664 8.294 -7.327 1.00 96.81 96 GLU A C 1
ATOM 738 O O . GLU A 1 96 ? 8.706 7.810 -8.463 1.00 96.81 96 GLU A O 1
ATOM 743 N N . LEU A 1 97 ? 9.774 8.695 -6.700 1.00 97.25 97 LEU A N 1
ATOM 744 C CA . LEU A 1 97 ? 11.095 8.563 -7.316 1.00 97.25 97 LEU A CA 1
ATOM 745 C C . LEU A 1 97 ? 11.455 7.090 -7.557 1.00 97.25 97 LEU A C 1
ATOM 747 O O . LEU A 1 97 ? 12.017 6.769 -8.605 1.00 97.25 97 LEU A O 1
ATOM 751 N N . ALA A 1 98 ? 11.081 6.190 -6.641 1.00 97.19 98 ALA A N 1
ATOM 752 C CA . ALA A 1 98 ? 11.288 4.755 -6.812 1.00 97.19 98 ALA A CA 1
ATOM 753 C C . ALA A 1 98 ? 10.486 4.212 -7.998 1.00 97.19 98 ALA A C 1
ATOM 755 O O . ALA A 1 98 ? 11.034 3.491 -8.829 1.00 97.19 98 ALA A O 1
ATOM 756 N N . ARG A 1 99 ? 9.215 4.613 -8.125 1.00 93.00 99 ARG A N 1
ATOM 757 C CA . ARG A 1 99 ? 8.348 4.254 -9.254 1.00 93.00 99 ARG A CA 1
ATOM 758 C C . ARG A 1 99 ? 8.934 4.718 -10.590 1.00 93.00 99 ARG A C 1
ATOM 760 O O . ARG A 1 99 ? 9.015 3.923 -11.524 1.00 93.00 99 ARG A O 1
ATOM 767 N N . LYS A 1 100 ? 9.383 5.977 -10.672 1.00 91.81 100 LYS A N 1
ATOM 768 C CA . LYS A 1 100 ? 10.007 6.545 -11.880 1.00 91.81 100 LYS A CA 1
ATOM 769 C C . LYS A 1 100 ? 11.300 5.823 -12.244 1.00 91.81 100 LYS A C 1
ATOM 771 O O . LYS A 1 100 ? 11.443 5.353 -13.368 1.00 91.81 100 LYS A O 1
ATOM 776 N N . ARG A 1 101 ? 12.232 5.708 -11.293 1.00 92.12 101 ARG A N 1
ATOM 777 C CA . ARG A 1 101 ? 13.542 5.100 -11.552 1.00 92.12 101 ARG A CA 1
ATOM 778 C C . ARG A 1 101 ? 13.431 3.603 -11.822 1.00 92.12 101 ARG A C 1
ATOM 780 O O . ARG A 1 101 ? 14.128 3.074 -12.678 1.00 92.12 101 ARG A O 1
ATOM 787 N N . GLY A 1 102 ? 12.506 2.924 -11.153 1.00 89.81 102 GLY A N 1
ATOM 788 C CA . GLY A 1 102 ? 12.241 1.510 -11.371 1.00 89.81 102 GLY A CA 1
ATOM 789 C C . GLY A 1 102 ? 11.722 1.181 -12.771 1.00 89.81 102 GLY A C 1
ATOM 790 O O . GLY A 1 102 ? 11.981 0.085 -13.255 1.00 89.81 102 GLY A O 1
ATOM 791 N N . ALA A 1 103 ? 11.067 2.120 -13.461 1.00 84.44 103 ALA A N 1
ATOM 792 C CA . ALA A 1 103 ? 10.702 1.943 -14.868 1.00 84.44 103 ALA A CA 1
ATOM 793 C C . ALA A 1 103 ? 11.935 1.880 -15.789 1.00 84.44 103 ALA A C 1
ATOM 795 O O . ALA A 1 103 ? 11.924 1.180 -16.799 1.00 84.44 103 ALA A O 1
ATOM 796 N N . GLU A 1 104 ? 13.003 2.591 -15.424 1.00 86.38 104 GLU A N 1
ATOM 797 C CA . GLU A 1 104 ? 14.286 2.601 -16.131 1.00 86.38 104 GLU A CA 1
ATOM 798 C C . GLU A 1 104 ? 15.231 1.499 -15.657 1.00 86.38 104 GLU A C 1
ATOM 800 O O . GLU A 1 104 ? 16.267 1.298 -16.270 1.00 86.38 104 GLU A O 1
ATOM 805 N N . SER A 1 105 ? 14.964 0.828 -14.538 1.00 88.88 105 SER A N 1
ATOM 806 C CA . SER A 1 105 ? 15.804 -0.257 -14.013 1.00 88.88 105 SER A CA 1
ATOM 807 C C . SER A 1 105 ? 14.959 -1.261 -13.216 1.00 88.88 105 SER A C 1
ATOM 809 O O . SER A 1 105 ? 15.042 -1.315 -11.985 1.00 88.88 105 SER A O 1
ATOM 811 N N . PRO A 1 106 ? 14.131 -2.080 -13.901 1.00 86.75 106 PRO A N 1
ATOM 812 C CA . PRO A 1 106 ? 13.157 -2.956 -13.240 1.00 86.75 106 PRO A CA 1
ATOM 813 C C . PRO A 1 106 ? 13.787 -4.034 -12.352 1.00 86.75 106 PRO A C 1
ATOM 815 O O . PRO A 1 106 ? 13.209 -4.441 -11.351 1.00 86.75 106 PRO A O 1
ATOM 818 N N . ASN A 1 107 ? 15.003 -4.471 -12.680 1.00 90.44 107 ASN A N 1
ATOM 819 C CA . ASN A 1 107 ? 15.760 -5.462 -11.911 1.00 90.44 107 ASN A CA 1
ATOM 820 C C . ASN A 1 107 ? 16.278 -4.933 -10.555 1.00 90.44 107 ASN A C 1
ATOM 822 O O . ASN A 1 107 ? 16.823 -5.701 -9.767 1.00 90.44 107 ASN A O 1
ATOM 826 N N . ARG A 1 108 ? 16.105 -3.636 -10.276 1.00 94.88 108 ARG A N 1
ATOM 827 C CA . ARG A 1 108 ? 16.394 -2.978 -8.991 1.00 94.88 108 ARG A CA 1
ATOM 828 C C . ARG A 1 108 ? 15.128 -2.508 -8.269 1.00 94.88 108 ARG A C 1
ATOM 830 O O . ARG A 1 108 ? 15.226 -1.886 -7.212 1.00 94.88 108 ARG A O 1
ATOM 837 N N . LEU A 1 109 ? 13.952 -2.793 -8.831 1.00 94.94 109 LEU A N 1
ATOM 838 C CA . LEU A 1 109 ? 12.666 -2.337 -8.322 1.00 94.94 109 LEU A CA 1
ATOM 839 C C . LEU A 1 109 ? 11.906 -3.463 -7.617 1.00 94.94 109 LEU A C 1
ATOM 841 O O . LEU A 1 109 ? 11.537 -4.473 -8.212 1.00 94.94 109 LEU A O 1
ATOM 845 N N . VAL A 1 110 ? 11.587 -3.237 -6.352 1.00 95.62 110 VAL A N 1
ATOM 846 C CA . VAL A 1 110 ? 10.562 -3.980 -5.628 1.00 95.62 110 VAL A CA 1
ATOM 847 C C . VAL A 1 110 ? 9.211 -3.308 -5.875 1.00 95.62 110 VAL A C 1
ATOM 849 O O . VAL A 1 110 ? 9.016 -2.135 -5.555 1.00 95.62 110 VAL A O 1
ATOM 852 N N . ALA A 1 111 ? 8.278 -4.069 -6.442 1.00 91.38 111 ALA A N 1
ATOM 853 C CA . ALA A 1 111 ? 6.891 -3.681 -6.676 1.00 91.38 111 ALA A CA 1
ATOM 854 C C . ALA A 1 111 ? 5.953 -4.837 -6.300 1.00 91.38 111 ALA A C 1
ATOM 856 O O . ALA A 1 111 ? 6.385 -5.990 -6.192 1.00 91.38 111 ALA A O 1
ATOM 857 N N . SER A 1 112 ? 4.672 -4.525 -6.098 1.00 88.62 112 SER A N 1
ATOM 858 C CA . SER A 1 112 ? 3.609 -5.499 -5.813 1.00 88.62 112 SER A CA 1
ATOM 859 C C . SER A 1 112 ? 3.896 -6.414 -4.617 1.00 88.62 112 SER A C 1
ATOM 861 O O . SER A 1 112 ? 3.454 -7.563 -4.591 1.00 88.62 112 SER A O 1
ATOM 863 N N . ALA A 1 113 ? 4.636 -5.923 -3.614 1.00 91.56 113 ALA A N 1
ATOM 864 C CA . ALA A 1 113 ? 5.034 -6.716 -2.446 1.00 91.56 113 ALA A CA 1
ATOM 865 C C . ALA A 1 113 ? 3.827 -7.359 -1.741 1.00 91.56 113 ALA A C 1
ATOM 867 O O . ALA A 1 113 ? 3.899 -8.518 -1.337 1.00 91.56 113 ALA A O 1
ATOM 868 N N . LYS A 1 114 ? 2.692 -6.650 -1.683 1.00 89.25 114 LYS A N 1
ATOM 869 C CA . LYS A 1 114 ? 1.433 -7.161 -1.130 1.00 89.25 114 LYS A CA 1
ATOM 870 C C . LYS A 1 114 ? 0.869 -8.358 -1.900 1.00 89.25 114 LYS A C 1
ATOM 872 O O . LYS A 1 114 ? 0.456 -9.326 -1.274 1.00 89.25 114 LYS A O 1
ATOM 877 N N . SER A 1 115 ? 0.913 -8.348 -3.232 1.00 88.00 115 SER A N 1
ATOM 878 C CA . SER A 1 115 ? 0.497 -9.502 -4.046 1.00 88.00 115 SER A CA 1
ATOM 879 C C . SER A 1 115 ? 1.416 -10.707 -3.849 1.00 88.00 115 SER A C 1
ATOM 881 O O . SER A 1 115 ? 0.962 -11.846 -3.832 1.00 88.00 115 SER A O 1
ATOM 883 N N . TRP A 1 116 ? 2.718 -10.483 -3.656 1.00 89.06 116 TRP A N 1
ATOM 884 C CA . TRP A 1 116 ? 3.626 -11.574 -3.295 1.00 89.06 116 TRP A CA 1
ATOM 885 C C . TRP A 1 116 ? 3.333 -12.123 -1.895 1.00 89.06 116 TRP A C 1
ATOM 887 O O . TRP A 1 116 ? 3.513 -13.314 -1.667 1.00 89.06 116 TRP A O 1
ATOM 897 N N . LEU A 1 117 ? 2.849 -11.281 -0.977 1.00 87.06 117 LEU A N 1
ATOM 898 C CA . LEU A 1 117 ? 2.441 -11.671 0.373 1.00 87.06 117 LEU A CA 1
ATOM 899 C C . LEU A 1 117 ? 1.182 -12.561 0.391 1.00 87.06 117 LEU A C 1
ATOM 901 O O . LEU A 1 117 ? 1.066 -13.411 1.273 1.00 87.06 117 LEU A O 1
ATOM 905 N N . SER A 1 118 ? 0.269 -12.412 -0.577 1.00 84.00 118 SER A N 1
ATOM 906 C CA . SER A 1 118 ? -0.881 -13.319 -0.753 1.00 84.00 118 SER A CA 1
ATOM 907 C C . SER A 1 118 ? -0.580 -14.570 -1.558 1.00 84.00 118 SER A C 1
ATOM 909 O O . SER A 1 118 ? -1.351 -15.528 -1.516 1.00 84.00 118 SER A O 1
ATOM 911 N N . TYR A 1 119 ? 0.515 -14.595 -2.314 1.00 86.69 119 TYR A N 1
ATOM 912 C CA . TYR A 1 119 ? 0.792 -15.711 -3.203 1.00 86.69 119 TYR A CA 1
ATOM 913 C C . TYR A 1 119 ? 1.417 -16.891 -2.449 1.00 86.69 119 TYR A C 1
ATOM 915 O O . TYR A 1 119 ? 2.628 -16.968 -2.246 1.00 86.69 119 TYR A O 1
ATOM 923 N N . ALA A 1 120 ? 0.582 -17.855 -2.059 1.00 86.31 120 ALA A N 1
ATOM 924 C CA . ALA A 1 120 ? 0.997 -18.983 -1.224 1.00 86.31 120 ALA A CA 1
ATOM 925 C C . ALA A 1 120 ? 2.049 -19.916 -1.854 1.00 86.31 120 ALA A C 1
ATOM 927 O O . ALA A 1 120 ? 2.730 -20.648 -1.140 1.00 86.31 120 ALA A O 1
ATOM 928 N N . ALA A 1 121 ? 2.226 -19.882 -3.179 1.00 88.31 121 ALA A N 1
ATOM 929 C CA . ALA A 1 121 ? 3.183 -20.743 -3.874 1.00 88.31 121 ALA A CA 1
ATOM 930 C C . ALA A 1 121 ? 4.646 -20.262 -3.789 1.00 88.31 121 ALA A C 1
ATOM 932 O O . ALA A 1 121 ? 5.534 -20.932 -4.319 1.00 88.31 121 ALA A O 1
ATOM 933 N N . VAL A 1 122 ? 4.921 -19.119 -3.150 1.00 89.31 122 VAL A N 1
ATOM 934 C CA . VAL A 1 122 ? 6.289 -18.638 -2.907 1.00 89.31 122 VAL A CA 1
ATOM 935 C C . VAL A 1 122 ? 6.622 -18.593 -1.425 1.00 89.31 122 VAL A C 1
ATOM 937 O O . VAL A 1 122 ? 5.753 -18.487 -0.562 1.00 89.31 122 VAL A O 1
ATOM 940 N N . ASN A 1 123 ? 7.920 -18.612 -1.119 1.00 93.25 123 ASN A N 1
ATOM 941 C CA . ASN A 1 123 ? 8.384 -18.325 0.228 1.00 93.25 123 ASN A CA 1
ATOM 942 C C . ASN A 1 123 ? 8.323 -16.810 0.489 1.00 93.25 123 ASN A C 1
ATOM 944 O O . ASN A 1 123 ? 9.202 -16.053 0.080 1.00 93.25 123 ASN A O 1
ATOM 948 N N . ARG A 1 124 ? 7.280 -16.393 1.208 1.00 94.88 124 ARG A N 1
ATOM 949 C CA . ARG A 1 124 ? 6.941 -14.994 1.518 1.00 94.88 124 ARG A CA 1
ATOM 950 C C . ARG A 1 124 ? 7.907 -14.323 2.503 1.00 94.88 124 ARG A C 1
ATOM 952 O O . ARG A 1 124 ? 7.838 -13.113 2.711 1.00 94.88 124 ARG A O 1
ATOM 959 N N . THR A 1 125 ? 8.823 -15.091 3.091 1.00 96.31 125 THR A N 1
ATOM 960 C CA . THR A 1 125 ? 9.837 -14.615 4.040 1.00 96.31 125 THR A CA 1
ATOM 961 C C . THR A 1 125 ? 11.257 -14.723 3.489 1.00 96.31 125 THR A C 1
ATOM 963 O O . THR A 1 125 ? 12.194 -14.300 4.155 1.00 96.31 125 THR A O 1
ATOM 966 N N . ALA A 1 126 ? 11.439 -15.304 2.301 1.00 96.31 126 ALA A N 1
ATOM 967 C CA . ALA A 1 126 ? 12.735 -15.394 1.641 1.00 96.31 126 ALA A CA 1
ATOM 968 C C . ALA A 1 126 ? 12.998 -14.151 0.776 1.00 96.31 126 ALA A C 1
ATOM 970 O O . ALA A 1 126 ? 12.049 -13.578 0.235 1.00 96.31 126 ALA A O 1
ATOM 971 N N . PRO A 1 127 ? 14.268 -13.752 0.590 1.00 96.38 127 PRO A N 1
ATOM 972 C CA . PRO A 1 127 ? 14.629 -12.576 -0.193 1.00 96.38 127 PRO A CA 1
ATOM 973 C C . PRO A 1 127 ? 14.475 -12.837 -1.701 1.00 96.38 127 PRO A C 1
ATOM 975 O O . PRO A 1 127 ? 15.422 -13.222 -2.389 1.00 96.38 127 PRO A O 1
ATOM 978 N N . ILE A 1 128 ? 13.259 -12.650 -2.220 1.00 94.88 128 ILE A N 1
ATOM 979 C CA . ILE A 1 128 ? 12.891 -12.950 -3.617 1.00 94.88 128 ILE A CA 1
ATOM 980 C C . ILE A 1 128 ? 12.663 -11.703 -4.487 1.00 94.88 128 ILE A C 1
ATOM 982 O O . ILE A 1 128 ? 12.559 -11.841 -5.706 1.00 94.88 128 ILE A O 1
ATOM 986 N N . LEU A 1 129 ? 12.607 -10.502 -3.897 1.00 95.06 129 LEU A N 1
ATOM 987 C CA . LEU A 1 129 ? 12.368 -9.233 -4.598 1.00 95.06 129 LEU A CA 1
ATOM 988 C C . LEU A 1 129 ? 13.613 -8.331 -4.528 1.00 95.06 129 LEU A C 1
ATOM 990 O O . LEU A 1 129 ? 14.194 -8.242 -3.458 1.00 95.06 129 LEU A O 1
ATOM 994 N N . PRO A 1 130 ? 14.026 -7.615 -5.587 1.00 93.88 130 PRO A N 1
ATOM 995 C CA . PRO A 1 130 ? 13.444 -7.596 -6.922 1.00 93.88 130 PRO A CA 1
ATOM 996 C C . PRO A 1 130 ? 13.580 -8.940 -7.637 1.00 93.88 130 PRO A C 1
ATOM 998 O O . PRO A 1 130 ? 14.571 -9.667 -7.499 1.00 93.88 130 PRO A O 1
ATOM 1001 N N . TRP A 1 131 ? 12.569 -9.265 -8.436 1.00 82.00 131 TRP A N 1
ATOM 1002 C CA . TRP A 1 131 ? 12.614 -10.447 -9.285 1.00 82.00 131 TRP A CA 1
ATOM 1003 C C . TRP A 1 131 ? 13.707 -10.271 -10.347 1.00 82.00 131 TRP A C 1
ATOM 1005 O O . TRP A 1 131 ? 13.834 -9.197 -10.928 1.00 82.00 131 TRP A O 1
ATOM 1015 N N . GLN A 1 132 ? 14.507 -11.313 -10.599 1.00 85.31 132 GLN A N 1
ATOM 1016 C CA . GLN A 1 132 ? 15.632 -11.267 -11.555 1.00 85.31 132 GLN A CA 1
ATOM 1017 C C . GLN A 1 132 ? 16.677 -10.168 -11.271 1.00 85.31 132 GLN A C 1
ATOM 1019 O O . GLN A 1 132 ? 17.383 -9.732 -12.181 1.00 85.31 132 GLN A O 1
ATOM 1024 N N . ALA A 1 133 ? 16.806 -9.736 -10.012 1.00 90.44 133 ALA A N 1
ATOM 1025 C CA . ALA A 1 133 ? 17.893 -8.845 -9.628 1.00 90.44 133 ALA A CA 1
ATOM 1026 C C . ALA A 1 133 ? 19.267 -9.507 -9.893 1.00 90.44 133 ALA A C 1
ATOM 1028 O O . ALA A 1 133 ? 19.399 -10.710 -9.620 1.00 90.44 133 ALA A O 1
ATOM 1029 N N . PRO A 1 134 ? 20.264 -8.752 -10.399 1.00 89.81 134 PRO A N 1
ATOM 1030 C CA . PRO A 1 134 ? 21.664 -9.177 -10.449 1.00 89.81 134 PRO A CA 1
ATOM 1031 C C . PRO A 1 134 ? 22.191 -9.614 -9.073 1.00 89.81 134 PRO A C 1
ATOM 1033 O O . PRO A 1 134 ? 21.629 -9.220 -8.050 1.00 89.81 134 PRO A O 1
ATOM 1036 N N . GLU A 1 135 ? 23.269 -10.405 -9.029 1.00 89.19 135 GLU A N 1
ATOM 1037 C CA . GLU A 1 135 ? 23.825 -10.933 -7.768 1.00 89.19 135 GLU A CA 1
ATOM 1038 C C . GLU A 1 135 ? 24.265 -9.826 -6.800 1.00 89.19 135 GLU A C 1
ATOM 1040 O O . GLU A 1 135 ? 24.151 -9.979 -5.586 1.00 89.19 135 GLU A O 1
ATOM 1045 N N . GLU A 1 136 ? 24.719 -8.691 -7.329 1.00 90.56 136 GLU A N 1
ATOM 1046 C CA . GLU A 1 136 ? 25.142 -7.533 -6.547 1.00 90.56 136 GLU A CA 1
ATOM 1047 C C . GLU A 1 136 ? 23.981 -6.728 -5.942 1.00 90.56 136 GLU A C 1
ATOM 1049 O O . GLU A 1 136 ? 24.209 -5.858 -5.099 1.00 90.56 136 GLU A O 1
ATOM 1054 N N . VAL A 1 137 ? 22.738 -6.976 -6.368 1.00 93.94 137 VAL A N 1
ATOM 1055 C CA . VAL A 1 137 ? 21.563 -6.252 -5.875 1.00 93.94 137 VAL A CA 1
ATOM 1056 C C . VAL A 1 137 ? 20.950 -7.027 -4.705 1.00 93.94 137 VAL A C 1
ATOM 1058 O O . VAL A 1 137 ? 20.417 -8.121 -4.911 1.00 93.94 137 VAL A O 1
ATOM 1061 N N . PRO A 1 138 ? 20.984 -6.481 -3.473 1.00 94.81 138 PRO A N 1
ATOM 1062 C CA . PRO A 1 138 ? 20.415 -7.161 -2.319 1.00 94.81 138 PRO A CA 1
ATOM 1063 C C . PRO A 1 138 ? 18.911 -7.351 -2.501 1.00 94.81 138 PRO A C 1
ATOM 1065 O O . PRO A 1 138 ? 18.198 -6.426 -2.883 1.00 94.81 138 PRO A O 1
ATOM 1068 N N . LYS A 1 139 ? 18.425 -8.554 -2.203 1.00 96.69 139 LYS A N 1
ATOM 1069 C CA . LYS A 1 139 ? 16.997 -8.866 -2.255 1.00 96.69 139 LYS A CA 1
ATOM 1070 C C . LYS A 1 139 ? 16.350 -8.741 -0.879 1.00 96.69 139 LYS A C 1
ATOM 1072 O O . LYS A 1 139 ? 16.995 -8.925 0.148 1.00 96.69 139 LYS A O 1
ATOM 1077 N N . LEU A 1 140 ? 15.055 -8.468 -0.894 1.00 97.50 140 LEU A N 1
ATOM 1078 C CA . LEU A 1 140 ? 14.146 -8.372 0.233 1.00 97.50 140 LEU A CA 1
ATOM 1079 C C . LEU A 1 140 ? 13.044 -9.417 0.076 1.00 97.50 140 LEU A C 1
ATOM 1081 O O . LEU A 1 140 ? 12.648 -9.790 -1.036 1.00 97.50 140 LEU A O 1
ATOM 1085 N N . SER A 1 141 ? 12.531 -9.894 1.199 1.00 97.62 141 SER A N 1
ATOM 1086 C CA . SER A 1 141 ? 11.296 -10.664 1.226 1.00 97.62 141 SER A CA 1
ATOM 1087 C C . SER A 1 141 ? 10.072 -9.762 1.041 1.00 97.62 141 SER A C 1
ATOM 1089 O O . SER A 1 141 ? 10.134 -8.565 1.337 1.00 97.62 141 SER A O 1
ATOM 1091 N N . PRO A 1 142 ? 8.929 -10.313 0.593 1.00 96.75 142 PRO A N 1
ATOM 1092 C CA . PRO A 1 142 ? 7.656 -9.595 0.580 1.00 96.75 142 PRO A CA 1
ATOM 1093 C C . PRO A 1 142 ? 7.310 -8.954 1.929 1.00 96.75 142 PRO A C 1
ATOM 1095 O O . PRO A 1 142 ? 6.837 -7.822 1.967 1.00 96.75 142 PRO A O 1
ATOM 1098 N N . VAL A 1 143 ? 7.597 -9.643 3.038 1.00 98.00 143 VAL A N 1
ATOM 1099 C CA . VAL A 1 143 ? 7.377 -9.119 4.396 1.00 98.00 143 VAL A CA 1
ATOM 1100 C C . VAL A 1 143 ? 8.273 -7.920 4.690 1.00 98.00 143 VAL A C 1
ATOM 1102 O O . VAL A 1 143 ? 7.775 -6.896 5.149 1.00 98.00 143 VAL A O 1
ATOM 1105 N N . GLU A 1 144 ? 9.571 -8.014 4.397 1.00 98.25 144 GLU A N 1
ATOM 1106 C CA . GLU A 1 144 ? 10.508 -6.905 4.616 1.00 98.25 144 GLU A CA 1
ATOM 1107 C C . GLU A 1 144 ? 10.159 -5.700 3.741 1.00 98.25 144 GLU A C 1
ATOM 1109 O O . GLU A 1 144 ? 10.183 -4.571 4.220 1.00 98.25 144 GLU A O 1
ATOM 1114 N N . ALA A 1 145 ? 9.787 -5.919 2.478 1.00 97.88 145 ALA A N 1
ATOM 1115 C CA . ALA A 1 145 ? 9.352 -4.851 1.584 1.00 97.88 145 ALA A CA 1
ATOM 1116 C C . ALA A 1 145 ? 8.097 -4.136 2.113 1.00 97.88 145 ALA A C 1
ATOM 1118 O O . ALA A 1 145 ? 8.088 -2.909 2.211 1.00 97.88 145 ALA A O 1
ATOM 1119 N N . SER A 1 146 ? 7.075 -4.891 2.530 1.00 98.00 146 SER A N 1
ATOM 1120 C CA . SER A 1 146 ? 5.877 -4.336 3.174 1.00 98.00 146 SER A CA 1
ATOM 1121 C C . SER A 1 146 ? 6.218 -3.570 4.453 1.00 98.00 146 SER A C 1
ATOM 1123 O O . SER A 1 146 ? 5.708 -2.473 4.673 1.00 98.00 146 SER A O 1
ATOM 1125 N N . SER A 1 147 ? 7.138 -4.101 5.264 1.00 98.56 147 SER A N 1
ATOM 1126 C CA . SER A 1 147 ? 7.620 -3.430 6.470 1.00 98.56 147 SER A CA 1
ATOM 1127 C C . SER A 1 147 ? 8.323 -2.111 6.145 1.00 98.56 147 SER A C 1
ATOM 1129 O O . SER A 1 147 ? 8.101 -1.120 6.830 1.00 98.56 147 SER A O 1
ATOM 1131 N N . LYS A 1 148 ? 9.104 -2.039 5.059 1.00 98.38 148 LYS A N 1
ATOM 1132 C CA . LYS A 1 148 ? 9.754 -0.793 4.623 1.00 98.38 148 LYS A CA 1
ATOM 1133 C C . LYS A 1 148 ? 8.753 0.287 4.214 1.00 98.38 148 LYS A C 1
ATOM 1135 O O . LYS A 1 148 ? 8.977 1.451 4.536 1.00 98.38 148 LYS A O 1
ATOM 1140 N N . PHE A 1 149 ? 7.642 -0.079 3.574 1.00 98.31 149 PHE A N 1
ATOM 1141 C CA . PHE A 1 149 ? 6.568 0.876 3.274 1.00 98.31 149 PHE A CA 1
ATOM 1142 C C . PHE A 1 149 ? 5.899 1.400 4.546 1.00 98.31 149 PHE A C 1
ATOM 1144 O O . PHE A 1 149 ? 5.733 2.608 4.697 1.00 98.31 149 PHE A O 1
ATOM 1151 N N . LEU A 1 150 ? 5.581 0.515 5.493 1.00 98.50 150 LEU A N 1
ATOM 1152 C CA . LEU A 1 150 ? 5.007 0.907 6.782 1.00 98.50 150 LEU A CA 1
ATOM 1153 C C . LEU A 1 150 ? 5.988 1.755 7.604 1.00 98.50 150 LEU A C 1
ATOM 1155 O O . LEU A 1 150 ? 5.609 2.782 8.155 1.00 98.50 150 LEU A O 1
ATOM 1159 N N . GLN A 1 151 ? 7.274 1.401 7.617 1.00 98.19 151 GLN A N 1
ATOM 1160 C CA . GLN A 1 151 ? 8.318 2.179 8.281 1.00 98.19 151 GLN A CA 1
ATOM 1161 C C . GLN A 1 151 ? 8.398 3.598 7.708 1.00 98.19 151 GLN A C 1
ATOM 1163 O O . GLN A 1 151 ? 8.488 4.554 8.472 1.00 98.19 151 GLN A O 1
ATOM 1168 N N . TYR A 1 152 ? 8.300 3.747 6.384 1.00 98.25 152 TYR A N 1
ATOM 1169 C CA . TYR A 1 152 ? 8.260 5.057 5.739 1.00 98.25 152 TYR A CA 1
ATOM 1170 C C . TYR A 1 152 ? 7.056 5.888 6.208 1.00 98.25 152 TYR A C 1
ATOM 1172 O O . TYR A 1 152 ? 7.221 7.042 6.602 1.00 98.25 152 TYR A O 1
ATOM 1180 N N . LEU A 1 153 ? 5.851 5.301 6.209 1.00 97.94 153 LEU A N 1
ATOM 1181 C CA . LEU A 1 153 ? 4.630 5.978 6.668 1.00 97.94 153 LEU A CA 1
ATOM 1182 C C . LEU A 1 153 ? 4.721 6.389 8.138 1.00 97.94 153 LEU A C 1
ATOM 1184 O O . LEU A 1 153 ? 4.346 7.508 8.485 1.00 97.94 153 LEU A O 1
ATOM 1188 N N . ARG A 1 154 ? 5.272 5.518 8.988 1.00 97.44 154 ARG A N 1
ATOM 1189 C CA . ARG A 1 154 ? 5.549 5.837 10.386 1.00 97.44 154 ARG A CA 1
ATOM 1190 C C . ARG A 1 154 ? 6.510 7.007 10.525 1.00 97.44 154 ARG A C 1
ATOM 1192 O O . ARG A 1 154 ? 6.211 7.936 11.262 1.00 97.44 154 ARG A O 1
ATOM 1199 N N . THR A 1 155 ? 7.647 6.993 9.835 1.00 96.12 155 THR A N 1
ATOM 1200 C CA . THR A 1 155 ? 8.623 8.084 9.949 1.00 96.12 155 THR A CA 1
ATOM 1201 C C . THR A 1 155 ? 8.035 9.412 9.480 1.00 96.12 155 THR A C 1
ATOM 1203 O O . THR A 1 155 ? 8.255 10.437 10.123 1.00 96.12 155 THR A O 1
ATOM 1206 N N . VAL A 1 156 ? 7.239 9.401 8.410 1.00 95.31 156 VAL A N 1
ATOM 1207 C CA . VAL A 1 156 ? 6.493 10.580 7.954 1.00 95.31 156 VAL A CA 1
ATOM 1208 C C . VAL A 1 156 ? 5.493 11.063 9.005 1.00 95.31 156 VAL A C 1
ATOM 1210 O O . VAL A 1 156 ? 5.382 12.267 9.221 1.00 95.31 156 VAL A O 1
ATOM 1213 N N . TRP A 1 157 ? 4.779 10.153 9.668 1.00 95.81 157 TRP A N 1
ATOM 1214 C CA . TRP A 1 157 ? 3.871 10.510 10.755 1.00 95.81 157 TRP A CA 1
ATOM 1215 C C . TRP A 1 157 ? 4.624 11.141 11.932 1.00 95.81 157 TRP A C 1
ATOM 1217 O O . TRP A 1 157 ? 4.311 12.264 12.321 1.00 95.81 157 TRP A O 1
ATOM 1227 N N . ASP A 1 158 ? 5.633 10.435 12.450 1.00 94.81 158 ASP A N 1
ATOM 1228 C CA . ASP A 1 158 ? 6.376 10.797 13.661 1.00 94.81 158 ASP A CA 1
ATOM 1229 C C . ASP A 1 158 ? 7.172 12.103 13.483 1.00 94.81 158 ASP A C 1
ATOM 1231 O O . ASP A 1 158 ? 7.319 12.871 14.427 1.00 94.81 158 ASP A O 1
ATOM 1235 N N . SER A 1 159 ? 7.681 12.382 12.278 1.00 91.25 159 SER A N 1
ATOM 1236 C CA . SER A 1 159 ? 8.432 13.618 11.988 1.00 91.25 159 SER A CA 1
ATOM 1237 C C . SER A 1 159 ? 7.576 14.760 11.433 1.00 91.25 159 SER A C 1
ATOM 1239 O O . SER A 1 159 ? 8.027 15.907 11.394 1.00 91.25 159 SER A O 1
ATOM 1241 N N . GLY A 1 160 ? 6.361 14.461 10.977 1.00 88.25 160 GLY A N 1
ATOM 1242 C CA . GLY A 1 160 ? 5.500 15.401 10.274 1.00 88.25 160 GLY A CA 1
ATOM 1243 C C . GLY A 1 160 ? 4.483 16.100 11.170 1.00 88.25 160 GLY A C 1
ATOM 1244 O O . GLY A 1 160 ? 4.328 15.821 12.357 1.00 88.25 160 GLY A O 1
ATOM 1245 N N . GLU A 1 161 ? 3.710 16.995 10.558 1.00 83.56 161 GLU A N 1
ATOM 1246 C CA . GLU A 1 161 ? 2.602 17.689 11.228 1.00 83.56 161 GLU A CA 1
ATOM 1247 C C . GLU A 1 161 ? 1.473 16.738 11.650 1.00 83.56 161 GLU A C 1
ATOM 1249 O O . GLU A 1 161 ? 0.690 17.061 12.536 1.00 83.56 161 GLU A O 1
ATOM 1254 N N . ALA A 1 162 ? 1.362 15.565 11.015 1.00 81.25 162 ALA A N 1
ATOM 1255 C CA . ALA A 1 162 ? 0.305 14.598 11.308 1.00 81.25 162 ALA A CA 1
ATOM 1256 C C . ALA A 1 162 ? 0.403 14.025 12.733 1.00 81.25 162 ALA A C 1
ATOM 1258 O O . ALA A 1 162 ? -0.625 13.912 13.400 1.00 81.25 162 ALA A O 1
ATOM 1259 N N . GLY A 1 163 ? 1.624 13.717 13.187 1.00 79.00 163 GLY A N 1
ATOM 1260 C CA . GLY A 1 163 ? 1.937 13.313 14.560 1.00 79.00 163 GLY A CA 1
ATOM 1261 C C . GLY A 1 163 ? 2.343 14.479 15.465 1.00 79.00 163 GLY A C 1
ATOM 1262 O O . GLY A 1 163 ? 2.950 14.243 16.508 1.00 79.00 163 GLY A O 1
ATOM 1263 N N . GLU A 1 164 ? 2.059 15.723 15.053 1.00 84.94 164 GLU A N 1
ATOM 1264 C CA . GLU A 1 164 ? 2.424 16.959 15.766 1.00 84.94 164 GLU A CA 1
ATOM 1265 C C . GLU A 1 164 ? 3.908 16.971 16.167 1.00 84.94 164 GLU A C 1
ATOM 1267 O O . GLU A 1 164 ? 4.271 17.143 17.331 1.00 84.94 164 GLU A O 1
ATOM 1272 N N . GLN A 1 165 ? 4.775 16.713 15.176 1.00 84.31 165 GLN A N 1
ATOM 1273 C CA . GLN A 1 165 ? 6.233 16.697 15.326 1.00 84.31 165 GLN A CA 1
ATOM 1274 C C . GLN A 1 165 ? 6.713 15.751 16.441 1.00 84.31 165 GLN A C 1
ATOM 1276 O O . GLN A 1 165 ? 7.641 16.057 17.192 1.00 84.31 165 GLN A O 1
ATOM 1281 N N . GLY A 1 166 ? 6.071 14.586 16.535 1.00 82.94 166 GLY A N 1
ATOM 1282 C CA . GLY A 1 166 ? 6.445 13.510 17.447 1.00 82.94 166 GLY A CA 1
ATOM 1283 C C . GLY A 1 166 ? 5.781 13.593 18.818 1.00 82.94 166 GLY A C 1
ATOM 1284 O O . GLY A 1 166 ? 6.044 12.736 19.657 1.00 82.94 166 GLY A O 1
ATOM 1285 N N . GLN A 1 167 ? 4.905 14.576 19.054 1.00 87.44 167 GLN A N 1
ATOM 1286 C CA . GLN A 1 167 ? 4.097 14.625 20.273 1.00 87.44 167 GLN A CA 1
ATOM 1287 C C . GLN A 1 167 ? 3.153 13.421 20.380 1.00 87.44 167 GLN A C 1
ATOM 1289 O O . GLN A 1 167 ? 2.916 12.928 21.480 1.00 87.44 167 GLN A O 1
ATOM 1294 N N . PHE A 1 168 ? 2.630 12.947 19.247 1.00 91.62 168 PHE A N 1
ATOM 1295 C CA . PHE A 1 168 ? 1.750 11.784 19.174 1.00 91.62 168 PHE A CA 1
ATOM 1296 C C . PHE A 1 168 ? 2.396 10.712 18.307 1.00 91.62 168 PHE A C 1
ATOM 1298 O O . PHE A 1 168 ? 2.046 10.547 17.137 1.00 91.62 168 PHE A O 1
ATOM 1305 N N . ALA A 1 169 ? 3.370 10.001 18.879 1.00 93.44 169 ALA A N 1
ATOM 1306 C CA . ALA A 1 169 ? 4.076 8.930 18.189 1.00 93.44 169 ALA A CA 1
ATOM 1307 C C . ALA A 1 169 ? 3.096 7.861 17.687 1.00 93.44 169 ALA A C 1
ATOM 1309 O O . ALA A 1 169 ? 2.171 7.469 18.405 1.00 93.44 169 ALA A O 1
ATOM 1310 N N . LEU A 1 170 ? 3.321 7.361 16.468 1.00 94.62 170 LEU A N 1
ATOM 1311 C CA . LEU A 1 170 ? 2.449 6.375 15.827 1.00 94.62 170 LEU A CA 1
ATOM 1312 C C . LEU A 1 170 ? 2.297 5.111 16.680 1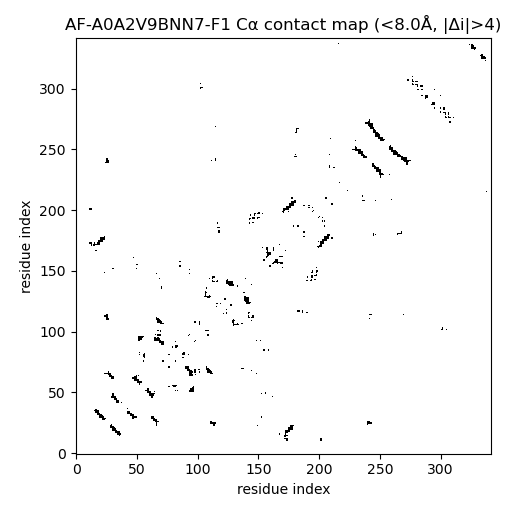.00 94.62 170 LEU A C 1
ATOM 1314 O O . LEU A 1 170 ? 1.213 4.542 16.739 1.00 94.62 170 LEU A O 1
ATOM 1318 N N . ALA A 1 171 ? 3.373 4.693 17.351 1.00 92.75 171 ALA A N 1
ATOM 1319 C CA . ALA A 1 171 ? 3.398 3.501 18.198 1.00 92.75 171 ALA A CA 1
ATOM 1320 C C . ALA A 1 171 ? 2.380 3.554 19.354 1.00 92.75 171 ALA A C 1
ATOM 1322 O O . ALA A 1 171 ? 1.895 2.518 19.787 1.00 92.75 171 ALA A O 1
ATOM 1323 N N . GLU A 1 172 ? 2.007 4.751 19.814 1.00 92.69 172 GLU A N 1
ATOM 1324 C CA . GLU A 1 172 ? 1.031 4.948 20.895 1.00 92.69 172 GLU A CA 1
ATOM 1325 C C . GLU A 1 172 ? -0.416 5.071 20.388 1.00 92.69 172 GLU A C 1
ATOM 1327 O O . GLU A 1 172 ? -1.348 5.185 21.189 1.00 92.69 172 GLU A O 1
ATOM 1332 N N . GLN A 1 173 ? -0.613 5.085 19.066 1.00 94.25 173 GLN A N 1
ATOM 1333 C CA . GLN A 1 173 ? -1.919 5.240 18.434 1.00 94.25 173 GLN A CA 1
ATOM 1334 C C . GLN A 1 173 ? -2.499 3.888 18.031 1.00 94.25 173 GLN A C 1
ATOM 1336 O O . GLN A 1 173 ? -1.771 2.946 17.716 1.00 94.25 173 GLN A O 1
ATOM 1341 N N . ASP A 1 174 ? -3.824 3.816 17.955 1.00 95.00 174 ASP A N 1
ATOM 1342 C CA . ASP A 1 174 ? -4.501 2.645 17.415 1.00 95.00 174 ASP A CA 1
ATOM 1343 C C . ASP A 1 174 ? -4.515 2.694 15.884 1.00 95.00 174 ASP A C 1
ATOM 1345 O O . ASP A 1 174 ? -4.969 3.670 15.280 1.00 95.00 174 ASP A O 1
ATOM 1349 N N . VAL A 1 175 ? -4.034 1.629 15.242 1.00 97.00 175 VAL A N 1
ATOM 1350 C CA . VAL A 1 175 ? -3.853 1.564 13.788 1.00 97.00 175 VAL A CA 1
ATOM 1351 C C . VAL A 1 175 ? -4.781 0.524 13.170 1.00 97.00 175 VAL A C 1
ATOM 1353 O O . VAL A 1 175 ? -4.724 -0.660 13.497 1.00 97.00 175 VAL A O 1
ATOM 1356 N N . LEU A 1 176 ? -5.597 0.954 12.212 1.00 97.38 176 LEU A N 1
ATOM 1357 C CA . LEU A 1 176 ? -6.363 0.098 11.314 1.00 97.38 176 LEU A CA 1
ATOM 1358 C C . LEU A 1 176 ? -5.570 -0.101 10.018 1.00 97.38 176 LEU A C 1
ATOM 1360 O O . LEU A 1 176 ? -5.375 0.849 9.261 1.00 97.38 176 LEU A O 1
ATOM 1364 N N . LEU A 1 177 ? -5.121 -1.328 9.757 1.00 97.75 177 LEU A N 1
ATOM 1365 C CA . LEU A 1 177 ? -4.337 -1.681 8.568 1.00 97.75 177 LEU A CA 1
ATOM 1366 C C . LEU A 1 177 ? -5.163 -2.545 7.610 1.00 97.75 177 LEU A C 1
ATOM 1368 O O . LEU A 1 177 ? -5.662 -3.602 8.003 1.00 97.75 177 LEU A O 1
ATOM 1372 N N . THR A 1 178 ? -5.306 -2.117 6.355 1.00 94.94 178 THR A N 1
ATOM 1373 C CA . THR A 1 178 ? -6.150 -2.826 5.382 1.00 94.94 178 THR A CA 1
ATOM 1374 C C . THR A 1 178 ? -5.510 -4.110 4.844 1.00 94.94 178 THR A C 1
ATOM 1376 O O . THR A 1 178 ? -4.325 -4.168 4.491 1.00 94.94 178 THR A O 1
ATOM 1379 N N . VAL A 1 179 ? -6.328 -5.154 4.710 1.00 92.88 179 VAL A N 1
ATOM 1380 C CA . VAL A 1 179 ? -5.977 -6.409 4.031 1.00 92.88 179 VAL A CA 1
ATOM 1381 C C . VAL A 1 179 ? -7.101 -6.856 3.090 1.00 92.88 179 VAL A C 1
ATOM 1383 O O . VAL A 1 179 ? -8.275 -6.655 3.413 1.00 92.88 179 VAL A O 1
ATOM 1386 N N . PRO A 1 180 ? -6.792 -7.514 1.963 1.00 88.88 180 PRO A N 1
ATOM 1387 C CA . PRO A 1 180 ? -7.807 -8.074 1.089 1.00 88.88 180 PRO A CA 1
ATOM 1388 C C . PRO A 1 180 ? -8.617 -9.129 1.834 1.00 88.88 180 PRO A C 1
ATOM 1390 O O . PRO A 1 180 ? -8.078 -9.930 2.602 1.00 88.88 180 PRO A O 1
ATOM 1393 N N . ALA A 1 181 ? -9.926 -9.177 1.589 1.00 86.50 181 ALA A N 1
ATOM 1394 C CA . ALA A 1 181 ? -10.784 -10.184 2.219 1.00 86.50 181 ALA A CA 1
ATOM 1395 C C . ALA A 1 181 ? -10.397 -11.622 1.827 1.00 86.50 181 ALA A C 1
ATOM 1397 O O . ALA A 1 181 ? -10.668 -12.556 2.584 1.00 86.50 181 ALA A O 1
ATOM 1398 N N . SER A 1 182 ? -9.747 -11.782 0.673 1.00 83.81 182 SER A N 1
ATOM 1399 C CA . SER A 1 182 ? -9.249 -13.044 0.125 1.00 83.81 182 SER A CA 1
ATOM 1400 C C . SER A 1 182 ? -7.921 -13.514 0.733 1.00 83.81 182 SER A C 1
ATOM 1402 O O . SER A 1 182 ? -7.515 -14.645 0.471 1.00 83.81 182 SER A O 1
ATOM 1404 N N . PHE A 1 183 ? -7.251 -12.696 1.558 1.00 88.62 183 PHE A N 1
ATOM 1405 C CA . PHE A 1 183 ? -6.047 -13.128 2.270 1.00 88.62 183 PHE A CA 1
ATOM 1406 C C . PHE A 1 183 ? -6.359 -14.286 3.219 1.00 88.62 183 PHE A C 1
ATOM 1408 O O . PHE A 1 183 ? -7.254 -14.184 4.070 1.00 88.62 183 PHE A O 1
ATOM 1415 N N . ASP A 1 184 ? -5.557 -15.344 3.101 1.00 89.06 184 ASP A N 1
ATOM 1416 C CA . ASP A 1 184 ? -5.515 -16.434 4.066 1.00 89.06 184 ASP A CA 1
ATOM 1417 C C . ASP A 1 184 ? -4.938 -15.972 5.416 1.00 89.06 184 ASP A C 1
ATOM 1419 O O . ASP A 1 184 ? -4.408 -14.866 5.563 1.00 89.06 184 ASP A O 1
ATOM 1423 N N . GLU A 1 185 ? -5.077 -16.822 6.433 1.00 92.06 185 GLU A N 1
ATOM 1424 C CA . GLU A 1 185 ? -4.618 -16.508 7.790 1.00 92.06 185 GLU A CA 1
ATOM 1425 C C . GLU A 1 185 ? -3.104 -16.256 7.840 1.00 92.06 185 GLU A C 1
ATOM 1427 O O . GLU A 1 185 ? -2.633 -15.373 8.553 1.00 92.06 185 GLU A O 1
ATOM 1432 N N . GLU A 1 186 ? -2.334 -16.982 7.026 1.00 94.69 186 GLU A N 1
ATOM 1433 C CA . GLU A 1 186 ? -0.886 -16.807 6.949 1.00 94.69 186 GLU A CA 1
ATOM 1434 C C . GLU A 1 186 ? -0.519 -15.425 6.388 1.00 94.69 186 GLU A C 1
ATOM 1436 O O . GLU A 1 186 ? 0.300 -14.723 6.972 1.00 94.69 186 GLU A O 1
ATOM 1441 N N . ALA A 1 187 ? -1.140 -14.980 5.295 1.00 93.31 187 ALA A N 1
ATOM 1442 C CA . ALA A 1 187 ? -0.897 -13.665 4.709 1.00 93.31 187 ALA A CA 1
ATOM 1443 C C . ALA A 1 187 ? -1.301 -12.525 5.660 1.00 93.31 187 ALA A C 1
ATOM 1445 O O . ALA A 1 187 ? -0.617 -11.496 5.717 1.00 93.31 187 ALA A O 1
ATOM 1446 N N . ARG A 1 188 ? -2.372 -12.709 6.445 1.00 96.00 188 ARG A N 1
ATOM 1447 C CA . ARG A 1 188 ? -2.776 -11.772 7.509 1.00 96.00 188 ARG A CA 1
ATOM 1448 C C . ARG A 1 188 ? -1.712 -11.682 8.597 1.00 96.00 188 ARG A C 1
ATOM 1450 O O . ARG A 1 188 ? -1.269 -10.579 8.918 1.00 96.00 188 ARG A O 1
ATOM 1457 N N . GLU A 1 189 ? -1.234 -12.818 9.093 1.00 96.88 189 GLU A N 1
ATOM 1458 C CA . GLU A 1 189 ? -0.183 -12.851 10.111 1.00 96.88 189 GLU A CA 1
ATOM 1459 C C . GLU A 1 189 ? 1.137 -12.262 9.596 1.00 96.88 189 GLU A C 1
ATOM 1461 O O . GLU A 1 189 ? 1.799 -11.491 10.287 1.00 96.88 189 GLU A O 1
ATOM 1466 N N . LEU A 1 190 ? 1.502 -12.534 8.342 1.00 97.50 190 LEU A N 1
ATOM 1467 C CA . LEU A 1 190 ? 2.682 -11.943 7.713 1.00 97.50 190 LEU A CA 1
ATOM 1468 C C . LEU A 1 190 ? 2.550 -10.422 7.533 1.00 97.50 190 LEU A C 1
ATOM 1470 O O . LEU A 1 190 ? 3.549 -9.709 7.654 1.00 97.50 190 LEU A O 1
ATOM 1474 N N . THR A 1 191 ? 1.338 -9.916 7.287 1.00 97.19 191 THR A N 1
ATOM 1475 C CA . THR A 1 191 ? 1.055 -8.471 7.251 1.00 97.19 191 THR A CA 1
ATOM 1476 C C . THR A 1 191 ? 1.214 -7.851 8.638 1.00 97.19 191 THR A C 1
ATOM 1478 O O . THR A 1 191 ? 1.883 -6.827 8.779 1.00 97.19 191 THR A O 1
ATOM 1481 N N . ARG A 1 192 ? 0.671 -8.500 9.678 1.00 97.69 192 ARG A N 1
ATOM 1482 C CA . ARG A 1 192 ? 0.839 -8.080 11.077 1.00 97.69 192 ARG A CA 1
ATOM 1483 C C . ARG A 1 192 ? 2.318 -8.038 11.455 1.00 97.69 192 ARG A C 1
ATOM 1485 O O . ARG A 1 192 ? 2.793 -7.026 11.959 1.00 97.69 192 ARG A O 1
ATOM 1492 N N . ARG A 1 193 ? 3.073 -9.078 11.094 1.00 97.94 193 ARG A N 1
ATOM 1493 C CA . ARG A 1 193 ? 4.521 -9.151 11.318 1.00 97.94 193 ARG A CA 1
ATOM 1494 C C . ARG A 1 193 ? 5.289 -8.044 10.593 1.00 97.94 193 ARG A C 1
ATOM 1496 O O . ARG A 1 193 ? 6.256 -7.520 11.137 1.00 97.94 193 ARG A O 1
ATOM 1503 N N . ALA A 1 194 ? 4.885 -7.668 9.378 1.00 98.38 194 ALA A N 1
ATOM 1504 C CA . ALA A 1 194 ? 5.492 -6.541 8.667 1.00 98.38 194 ALA A CA 1
ATOM 1505 C C . ALA A 1 194 ? 5.271 -5.209 9.411 1.00 98.38 194 ALA A C 1
ATOM 1507 O O . ALA A 1 194 ? 6.188 -4.387 9.481 1.00 98.38 194 ALA A O 1
ATOM 1508 N N . ALA A 1 195 ? 4.082 -5.018 9.995 1.00 98.31 195 ALA A N 1
ATOM 1509 C CA . ALA A 1 195 ? 3.762 -3.851 10.812 1.00 98.31 195 ALA A CA 1
ATOM 1510 C C . ALA A 1 195 ? 4.549 -3.836 12.133 1.00 98.31 195 ALA A C 1
ATOM 1512 O O . ALA A 1 195 ? 5.148 -2.819 12.472 1.00 98.31 195 ALA A O 1
ATOM 1513 N N . GLU A 1 196 ? 4.661 -4.975 12.819 1.00 97.44 196 GLU A N 1
ATOM 1514 C CA . GLU A 1 196 ? 5.514 -5.114 14.009 1.00 97.44 196 GLU A CA 1
ATOM 1515 C C . GLU A 1 196 ? 6.984 -4.796 13.698 1.00 97.44 196 GLU A C 1
ATOM 1517 O O . GLU A 1 196 ? 7.636 -4.070 14.443 1.00 97.44 196 GLU A O 1
ATOM 1522 N N . GLN A 1 197 ? 7.512 -5.266 12.562 1.00 97.88 197 GLN A N 1
ATOM 1523 C CA . GLN A 1 197 ? 8.876 -4.943 12.117 1.00 97.88 197 GLN A CA 1
ATOM 1524 C C . GLN A 1 197 ? 9.070 -3.449 11.810 1.00 97.88 197 GLN A C 1
ATOM 1526 O O . GLN A 1 197 ? 10.175 -2.928 11.954 1.00 97.88 197 GLN A O 1
ATOM 1531 N N . ALA A 1 198 ? 8.000 -2.752 11.421 1.00 98.00 198 ALA A N 1
ATOM 1532 C CA . ALA A 1 198 ? 7.990 -1.298 11.270 1.00 98.00 198 ALA A CA 1
ATOM 1533 C C . ALA A 1 198 ? 7.771 -0.561 12.615 1.00 98.00 198 ALA A C 1
ATOM 1535 O O . ALA A 1 198 ? 7.814 0.671 12.675 1.00 98.00 198 ALA A O 1
ATOM 1536 N N . GLY A 1 199 ? 7.573 -1.316 13.700 1.00 96.69 199 GLY A N 1
ATOM 1537 C CA . GLY A 1 199 ? 7.368 -0.869 15.076 1.00 96.69 199 GLY A CA 1
ATOM 1538 C C . GLY A 1 199 ? 6.003 -0.229 15.313 1.00 96.69 199 GLY A C 1
ATOM 1539 O O . GLY A 1 199 ? 5.912 0.851 15.893 1.00 96.69 199 GLY A O 1
ATOM 1540 N N . TYR A 1 200 ? 4.965 -0.883 14.803 1.00 96.88 200 TYR A N 1
ATOM 1541 C CA . TYR A 1 200 ? 3.576 -0.598 15.121 1.00 96.88 200 TYR A CA 1
ATOM 1542 C C . TYR A 1 200 ? 3.140 -1.508 16.277 1.00 96.88 200 TYR A C 1
ATOM 1544 O O . TYR A 1 200 ? 3.174 -2.730 16.120 1.00 96.88 200 TYR A O 1
ATOM 1552 N N . ASP A 1 201 ? 2.692 -0.932 17.394 1.00 93.06 201 ASP A N 1
ATOM 1553 C CA . ASP A 1 201 ? 2.381 -1.708 18.607 1.00 93.06 201 ASP A CA 1
ATOM 1554 C C . ASP A 1 201 ? 0.892 -2.096 18.705 1.00 93.06 201 ASP A C 1
ATOM 1556 O O . ASP A 1 201 ? 0.550 -3.166 19.215 1.00 93.06 201 ASP A O 1
ATOM 1560 N N . HIS A 1 202 ? -0.009 -1.265 18.169 1.00 94.25 202 HIS A N 1
ATOM 1561 C CA . HIS A 1 202 ? -1.463 -1.434 18.281 1.00 94.25 202 HIS A CA 1
ATOM 1562 C C . HIS A 1 202 ? -2.138 -1.546 16.907 1.00 94.25 202 HIS A C 1
ATOM 1564 O O . HIS A 1 202 ? -2.839 -0.643 16.457 1.00 94.25 202 HIS A O 1
ATOM 1570 N N . VAL A 1 203 ? -1.925 -2.671 16.217 1.00 96.56 203 VAL A N 1
ATOM 1571 C CA . VAL A 1 203 ? -2.479 -2.909 14.872 1.00 96.56 203 VAL A CA 1
ATOM 1572 C C . VAL A 1 203 ? -3.706 -3.809 14.918 1.00 96.56 203 VAL A C 1
ATOM 1574 O O . VAL A 1 203 ? -3.653 -4.936 15.405 1.00 96.56 203 VAL A O 1
ATOM 1577 N N . THR A 1 204 ? -4.793 -3.342 14.311 1.00 96.69 204 THR A N 1
ATOM 1578 C CA . THR A 1 204 ? -5.970 -4.144 13.976 1.00 96.69 204 THR A CA 1
ATOM 1579 C C . THR A 1 204 ? -6.094 -4.243 12.461 1.00 96.69 204 THR A C 1
ATOM 1581 O O . THR A 1 204 ? -6.109 -3.233 11.760 1.00 96.69 204 THR A O 1
ATOM 1584 N N . LEU A 1 205 ? -6.196 -5.466 11.940 1.00 96.44 205 LEU A N 1
ATOM 1585 C CA . LEU A 1 205 ? -6.429 -5.675 10.514 1.00 96.44 205 LEU A CA 1
ATOM 1586 C C . LEU A 1 205 ? -7.898 -5.398 10.172 1.00 96.44 205 LEU A C 1
ATOM 1588 O O . LEU A 1 205 ? -8.801 -5.892 10.848 1.00 96.44 205 LEU A O 1
ATOM 1592 N N . LEU A 1 206 ? -8.128 -4.640 9.103 1.00 93.44 206 LEU A N 1
ATOM 1593 C CA . LEU A 1 206 ? -9.452 -4.332 8.566 1.00 93.44 206 LEU A CA 1
ATOM 1594 C C . LEU A 1 206 ? -9.558 -4.869 7.139 1.00 93.44 206 LEU A C 1
ATOM 1596 O O . LEU A 1 206 ? -8.656 -4.672 6.331 1.00 93.44 206 LEU A O 1
ATOM 1600 N N . GLU A 1 207 ? -10.659 -5.534 6.800 1.00 91.75 207 GLU A N 1
ATOM 1601 C CA . GLU A 1 207 ? -10.853 -5.982 5.422 1.00 91.75 207 GLU A CA 1
ATOM 1602 C C . GLU A 1 207 ? -11.106 -4.780 4.501 1.00 91.75 207 GLU A C 1
ATOM 1604 O O . GLU A 1 207 ? -12.011 -3.982 4.749 1.00 91.75 207 GLU A O 1
ATOM 1609 N N . GLU A 1 208 ? -10.354 -4.682 3.407 1.00 91.25 208 GLU A N 1
ATOM 1610 C CA . GLU A 1 208 ? -10.522 -3.669 2.354 1.00 91.25 208 GLU A CA 1
ATOM 1611 C C . GLU A 1 208 ? -11.984 -3.452 1.930 1.00 91.25 208 GLU A C 1
ATOM 1613 O O . GLU A 1 208 ? -12.437 -2.305 1.943 1.00 91.25 208 GLU A O 1
ATOM 1618 N N . PRO A 1 209 ? -12.797 -4.491 1.637 1.00 90.06 209 PRO A N 1
ATOM 1619 C CA . PRO A 1 209 ? -14.182 -4.262 1.238 1.00 90.06 209 PRO A CA 1
ATOM 1620 C C . PRO A 1 209 ? -15.055 -3.684 2.360 1.00 90.06 209 PRO A C 1
ATOM 1622 O O . PRO A 1 209 ? -16.012 -2.960 2.077 1.00 90.06 209 PRO A O 1
ATOM 1625 N N . GLN A 1 210 ? -14.734 -3.958 3.629 1.00 90.00 210 GLN A N 1
ATOM 1626 C CA . GLN A 1 210 ? -15.406 -3.315 4.760 1.00 90.00 210 GLN A CA 1
ATOM 1627 C C . GLN A 1 210 ? -14.979 -1.849 4.868 1.00 90.00 210 GLN A C 1
ATOM 1629 O O . GLN A 1 210 ? -15.842 -0.979 4.977 1.00 90.00 210 GLN A O 1
ATOM 1634 N N . ALA A 1 211 ? -13.677 -1.564 4.764 1.00 90.06 211 ALA A N 1
ATOM 1635 C CA . ALA A 1 211 ? -13.147 -0.200 4.747 1.00 90.06 211 ALA A CA 1
ATOM 1636 C C . ALA A 1 211 ? -13.786 0.642 3.628 1.00 90.06 211 ALA A C 1
ATOM 1638 O O . ALA A 1 211 ? -14.262 1.752 3.874 1.00 90.06 211 ALA A O 1
ATOM 1639 N N . ALA A 1 212 ? -13.895 0.080 2.421 1.00 89.31 212 ALA A N 1
ATOM 1640 C CA . ALA A 1 212 ? -14.549 0.711 1.280 1.00 89.31 212 ALA A CA 1
ATOM 1641 C C . ALA A 1 212 ? -16.037 0.991 1.544 1.00 89.31 212 ALA A C 1
ATOM 1643 O O . ALA A 1 212 ? -16.539 2.066 1.206 1.00 89.31 212 ALA A O 1
ATOM 1644 N N . PHE A 1 213 ? -16.750 0.056 2.182 1.00 87.81 213 PHE A N 1
ATOM 1645 C CA . PHE A 1 213 ? -18.147 0.269 2.552 1.00 87.81 213 PHE A CA 1
ATOM 1646 C C . PHE A 1 213 ? -18.306 1.364 3.615 1.00 87.81 213 PHE A C 1
ATOM 1648 O O . PHE A 1 213 ? -19.182 2.217 3.472 1.00 87.81 213 PHE A O 1
ATOM 1655 N N . TYR A 1 214 ? -17.450 1.397 4.641 1.00 86.94 214 TYR A N 1
ATOM 1656 C CA . TYR A 1 214 ? -17.465 2.455 5.655 1.00 86.94 214 TYR A CA 1
ATOM 1657 C C . TYR A 1 214 ? -17.164 3.833 5.053 1.00 86.94 214 TYR A C 1
ATOM 1659 O O . TYR A 1 214 ? -17.886 4.790 5.330 1.00 86.94 214 TYR A O 1
ATOM 1667 N N . ALA A 1 215 ? -16.184 3.929 4.152 1.00 85.38 215 ALA A N 1
ATOM 1668 C CA . ALA A 1 215 ? -15.900 5.162 3.416 1.00 85.38 215 ALA A CA 1
ATOM 1669 C C . ALA A 1 215 ? -17.079 5.591 2.523 1.00 85.38 215 ALA A C 1
ATOM 1671 O O . ALA A 1 215 ? -17.373 6.782 2.375 1.00 85.38 215 ALA A O 1
ATOM 1672 N N . TRP A 1 216 ? -17.793 4.628 1.928 1.00 85.94 216 TRP A N 1
ATOM 1673 C CA . TRP A 1 216 ? -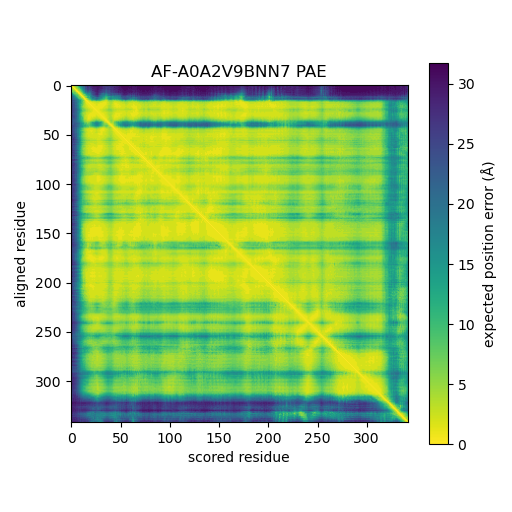19.020 4.924 1.199 1.00 85.94 216 TRP A CA 1
ATOM 1674 C C . TRP A 1 216 ? -20.099 5.470 2.137 1.00 85.94 216 TRP A C 1
ATOM 1676 O O . TRP A 1 216 ? -20.661 6.516 1.821 1.00 85.94 216 TRP A O 1
ATOM 1686 N N . LEU A 1 217 ? -20.355 4.838 3.288 1.00 84.06 217 LEU A N 1
ATOM 1687 C CA . LEU A 1 217 ? -21.331 5.319 4.275 1.00 84.06 217 LEU A CA 1
ATOM 1688 C C . LEU A 1 217 ? -21.041 6.759 4.707 1.00 84.06 217 LEU A C 1
ATOM 1690 O O . LEU A 1 217 ? -21.945 7.594 4.669 1.00 84.06 217 LEU A O 1
ATOM 1694 N N . GLU A 1 218 ? -19.784 7.055 5.040 1.00 82.12 218 GLU A N 1
ATOM 1695 C CA . GLU A 1 218 ? -19.326 8.401 5.398 1.00 82.12 218 GLU A CA 1
ATOM 1696 C C . GLU A 1 218 ? -19.646 9.408 4.280 1.00 82.12 218 GLU A C 1
ATOM 1698 O O . GLU A 1 218 ? -20.293 10.427 4.522 1.00 82.12 218 GLU A O 1
ATOM 1703 N N . SER A 1 219 ? -19.315 9.077 3.025 1.00 82.75 219 SER A N 1
ATOM 1704 C CA . SER A 1 219 ? -19.571 9.954 1.870 1.00 82.75 219 SER A CA 1
ATOM 1705 C C . SER A 1 219 ? -21.051 10.268 1.620 1.00 82.75 219 SER A C 1
ATOM 1707 O O . SER A 1 219 ? -21.375 11.222 0.912 1.00 82.75 219 SER A O 1
ATOM 1709 N N . GLN A 1 220 ? -21.961 9.440 2.139 1.00 81.94 220 GLN A N 1
ATOM 1710 C CA . GLN A 1 220 ? -23.398 9.633 1.983 1.00 81.94 220 GLN A CA 1
ATOM 1711 C C . GLN A 1 220 ? -24.015 10.473 3.112 1.00 81.94 220 GLN A C 1
ATOM 1713 O O . GLN A 1 220 ? -25.175 10.874 2.975 1.00 81.94 220 GLN A O 1
ATOM 1718 N N . GLY A 1 221 ? -23.299 10.721 4.216 1.00 82.81 221 GLY A N 1
ATOM 1719 C CA . GLY A 1 221 ? -23.871 11.329 5.422 1.00 82.81 221 GLY A CA 1
ATOM 1720 C C . GLY A 1 221 ? -25.154 10.609 5.853 1.00 82.81 221 GLY A C 1
ATOM 1721 O O . GLY A 1 221 ? -25.295 9.407 5.664 1.00 82.81 221 GLY A O 1
ATOM 1722 N N . ASP A 1 222 ? -26.170 11.319 6.338 1.00 82.00 222 ASP A N 1
ATOM 1723 C CA . ASP A 1 222 ? -27.418 10.665 6.769 1.00 82.00 222 ASP A CA 1
ATOM 1724 C C . ASP A 1 222 ? -28.221 9.993 5.635 1.00 82.00 222 ASP A C 1
ATOM 1726 O O . ASP A 1 222 ? -29.102 9.168 5.899 1.00 82.00 222 ASP A O 1
ATOM 1730 N N . ALA A 1 223 ? -27.908 10.282 4.365 1.00 83.06 223 ALA A N 1
ATOM 1731 C CA . ALA A 1 223 ? -28.653 9.758 3.224 1.00 83.06 223 ALA A CA 1
ATOM 1732 C C . ALA A 1 223 ? -28.466 8.247 3.013 1.00 83.06 223 ALA A C 1
ATOM 1734 O O . ALA A 1 223 ? -29.314 7.622 2.360 1.00 83.06 223 ALA A O 1
ATOM 1735 N N . TRP A 1 224 ? -27.405 7.630 3.555 1.00 82.62 224 TRP A N 1
ATOM 1736 C CA . TRP A 1 224 ? -27.214 6.181 3.412 1.00 82.62 224 TRP A CA 1
ATOM 1737 C C . TRP A 1 224 ? -28.364 5.391 4.046 1.00 82.62 224 TRP A C 1
ATOM 1739 O O . TRP A 1 224 ? -28.743 4.358 3.494 1.00 82.62 224 TRP A O 1
ATOM 1749 N N . ARG A 1 225 ? -28.993 5.904 5.119 1.00 80.62 225 ARG A N 1
ATOM 1750 C CA . ARG A 1 225 ? -30.122 5.249 5.816 1.00 80.62 225 ARG A CA 1
ATOM 1751 C C . ARG A 1 225 ? -31.349 5.053 4.927 1.00 80.62 225 ARG A C 1
ATOM 1753 O O . ARG A 1 225 ? -32.173 4.177 5.172 1.00 80.62 225 ARG A O 1
ATOM 1760 N N . HIS A 1 226 ? -31.476 5.846 3.864 1.00 83.00 226 HIS A N 1
ATOM 1761 C CA . HIS A 1 226 ? -32.534 5.678 2.866 1.00 83.00 226 HIS A CA 1
ATOM 1762 C C . HIS A 1 226 ? -32.142 4.730 1.724 1.00 83.00 226 HIS A C 1
ATOM 1764 O O . HIS A 1 226 ? -33.015 4.267 0.987 1.00 83.00 226 HIS A O 1
ATOM 1770 N N . ARG A 1 227 ? -30.843 4.461 1.554 1.00 81.81 227 ARG A N 1
ATOM 1771 C CA . ARG A 1 227 ? -30.276 3.675 0.447 1.00 81.81 227 ARG A CA 1
ATOM 1772 C C . ARG A 1 227 ? -29.976 2.231 0.834 1.00 81.81 227 ARG A C 1
ATOM 1774 O O . ARG A 1 227 ? -30.083 1.361 -0.023 1.00 81.81 227 ARG A O 1
ATOM 1781 N N . ILE A 1 228 ? -29.623 2.000 2.093 1.00 85.31 228 ILE A N 1
ATOM 1782 C CA . ILE A 1 228 ? -29.274 0.700 2.657 1.00 85.31 228 ILE A CA 1
ATOM 1783 C C . ILE A 1 228 ? -30.281 0.344 3.749 1.00 85.31 228 ILE A C 1
ATOM 1785 O O . ILE A 1 228 ? -30.638 1.179 4.577 1.00 85.31 228 ILE A O 1
ATOM 1789 N N . ARG A 1 229 ? -30.717 -0.914 3.765 1.00 87.00 229 ARG A N 1
ATOM 1790 C CA . ARG A 1 229 ? -31.531 -1.507 4.831 1.00 87.00 229 ARG A CA 1
ATOM 1791 C C . ARG A 1 229 ? -30.920 -2.826 5.283 1.00 87.00 229 ARG A C 1
ATOM 1793 O O . ARG A 1 229 ? -30.226 -3.482 4.505 1.00 87.00 229 ARG A O 1
ATOM 1800 N N . VAL A 1 230 ? -31.238 -3.238 6.508 1.00 87.81 230 VAL A N 1
ATOM 1801 C CA . VAL A 1 230 ? -30.929 -4.586 7.005 1.00 87.81 230 VAL A CA 1
ATOM 1802 C C . VAL A 1 230 ? -31.444 -5.632 6.006 1.00 87.81 230 VAL A C 1
ATOM 1804 O O . VAL A 1 230 ? -32.541 -5.505 5.457 1.00 87.81 230 VAL A O 1
ATOM 1807 N N . GLY A 1 231 ? -30.614 -6.631 5.714 1.00 87.44 231 GLY A N 1
ATOM 1808 C CA . GLY A 1 231 ? -30.833 -7.662 4.701 1.00 87.44 231 GLY A CA 1
ATOM 1809 C C . GLY A 1 231 ? -30.391 -7.281 3.284 1.00 87.44 231 GLY A C 1
ATOM 1810 O O . GLY A 1 231 ? -30.449 -8.121 2.388 1.00 87.44 231 GLY A O 1
ATOM 1811 N N . ASN A 1 232 ? -29.949 -6.042 3.032 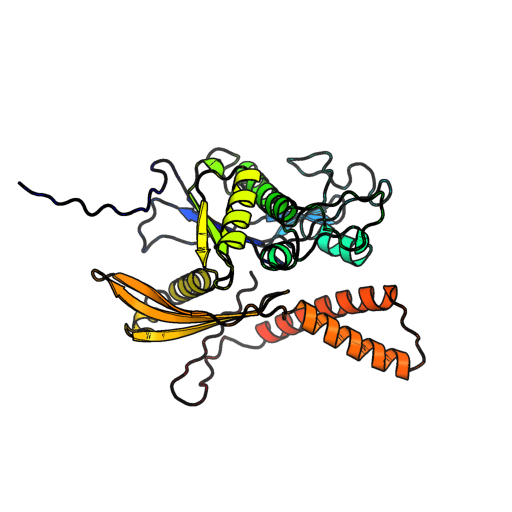1.00 90.62 232 ASN A N 1
ATOM 1812 C CA . ASN A 1 232 ? -29.383 -5.689 1.729 1.00 90.62 232 ASN A CA 1
ATOM 1813 C C . ASN A 1 232 ? -28.040 -6.380 1.505 1.00 90.62 232 ASN A C 1
ATOM 1815 O O . ASN A 1 232 ? -27.201 -6.461 2.401 1.00 90.62 232 ASN A O 1
ATOM 1819 N N . LEU A 1 233 ? -27.851 -6.835 0.269 1.00 91.12 233 LEU A N 1
ATOM 1820 C CA . LEU A 1 233 ? -26.592 -7.361 -0.227 1.00 91.12 233 LEU A CA 1
ATOM 1821 C C . LEU A 1 233 ? -25.853 -6.263 -0.987 1.00 91.12 233 LEU A C 1
ATOM 1823 O O . LEU A 1 233 ? -26.426 -5.596 -1.849 1.00 91.12 233 LEU A O 1
ATOM 1827 N N . VAL A 1 234 ? -24.577 -6.105 -0.668 1.00 90.25 234 VAL A N 1
ATOM 1828 C CA . VAL A 1 234 ? -23.668 -5.131 -1.257 1.00 90.25 234 VAL A CA 1
ATOM 1829 C C . VAL A 1 234 ? -22.508 -5.899 -1.865 1.00 90.25 234 VAL A C 1
ATOM 1831 O O . VAL A 1 234 ? -21.785 -6.596 -1.159 1.00 90.25 234 VAL A O 1
ATOM 1834 N N . LEU A 1 235 ? -22.347 -5.788 -3.180 1.00 92.56 235 LEU A N 1
ATOM 1835 C CA . LEU A 1 235 ? -21.176 -6.311 -3.871 1.00 92.56 235 LEU A CA 1
ATOM 1836 C C . LEU A 1 235 ? -20.126 -5.204 -3.936 1.00 92.56 235 LEU A C 1
ATOM 1838 O O . LEU A 1 235 ? -20.336 -4.191 -4.605 1.00 92.56 235 LEU A O 1
ATOM 1842 N N . VAL A 1 236 ? -19.017 -5.409 -3.240 1.00 90.56 236 VAL A N 1
ATOM 1843 C CA . VAL A 1 236 ? -17.820 -4.584 -3.363 1.00 90.56 236 VAL A CA 1
ATOM 1844 C C . VAL A 1 236 ? -16.938 -5.201 -4.441 1.00 90.56 236 VAL A C 1
ATOM 1846 O O . VAL A 1 236 ? -16.603 -6.384 -4.368 1.00 90.56 236 VAL A O 1
ATOM 1849 N N . CYS A 1 237 ? -16.605 -4.399 -5.449 1.00 90.81 237 CYS A N 1
ATOM 1850 C CA . CYS A 1 237 ? -15.675 -4.757 -6.513 1.00 90.81 237 CYS A CA 1
ATOM 1851 C C . CYS A 1 237 ? -14.412 -3.919 -6.323 1.00 90.81 237 CYS A C 1
ATOM 1853 O O . CYS A 1 237 ? -14.419 -2.737 -6.673 1.00 90.81 237 CYS A O 1
ATOM 1855 N N . ASP A 1 238 ? -13.367 -4.516 -5.762 1.00 87.31 238 ASP A N 1
ATOM 1856 C CA . ASP A 1 238 ? -12.066 -3.877 -5.618 1.00 87.31 238 ASP A CA 1
ATOM 1857 C C . ASP A 1 238 ? -11.185 -4.258 -6.810 1.00 87.31 238 ASP A C 1
ATOM 1859 O O . ASP A 1 238 ? -10.923 -5.435 -7.046 1.00 87.31 238 ASP A O 1
ATOM 1863 N N . ILE A 1 239 ? -10.802 -3.269 -7.616 1.00 87.38 239 ILE A N 1
ATOM 1864 C CA . ILE A 1 239 ? -9.979 -3.455 -8.815 1.00 87.38 239 ILE A CA 1
ATOM 1865 C C . ILE A 1 239 ? -8.737 -2.587 -8.641 1.00 87.38 239 ILE A C 1
ATOM 1867 O O . ILE A 1 239 ? -8.719 -1.414 -9.020 1.00 87.38 239 ILE A O 1
ATOM 1871 N N . GLY A 1 240 ? -7.701 -3.181 -8.059 1.00 83.50 240 GLY A N 1
ATOM 1872 C CA . GLY A 1 240 ? -6.425 -2.533 -7.806 1.00 83.50 240 GLY A CA 1
ATOM 1873 C C . GLY A 1 240 ? -5.467 -2.587 -8.999 1.00 83.50 240 GLY A C 1
ATOM 1874 O O . GLY A 1 240 ? -5.809 -2.946 -10.131 1.00 83.50 240 GLY A O 1
ATOM 1875 N N . GLY A 1 241 ? -4.205 -2.235 -8.742 1.00 79.69 241 GLY A N 1
ATOM 1876 C CA . GLY A 1 241 ? -3.146 -2.310 -9.751 1.00 79.69 241 GLY A CA 1
ATOM 1877 C C . GLY A 1 241 ? -2.754 -3.746 -10.104 1.00 79.69 241 GLY A C 1
ATOM 1878 O O . GLY A 1 241 ? -2.688 -4.077 -11.282 1.00 79.69 241 GLY A O 1
ATOM 1879 N N . GLY A 1 242 ? -2.567 -4.622 -9.115 1.00 77.50 242 GLY A N 1
ATOM 1880 C CA . GLY A 1 242 ? -2.146 -6.013 -9.355 1.00 77.50 242 GLY A CA 1
ATOM 1881 C C . GLY A 1 242 ? -3.220 -7.074 -9.116 1.00 77.50 242 GLY A C 1
ATOM 1882 O O . GLY A 1 242 ? -3.038 -8.220 -9.525 1.00 77.50 242 GLY A O 1
ATOM 1883 N N . THR A 1 243 ? -4.314 -6.721 -8.438 1.00 81.62 243 THR A N 1
ATOM 1884 C CA . THR A 1 243 ? -5.308 -7.683 -7.947 1.00 81.62 243 THR A CA 1
ATOM 1885 C C . THR A 1 243 ? -6.725 -7.168 -8.146 1.00 81.62 243 THR A C 1
ATOM 1887 O O . THR A 1 243 ? -6.959 -5.959 -8.176 1.00 81.62 243 THR A O 1
ATOM 1890 N N . THR A 1 244 ? -7.662 -8.099 -8.291 1.00 87.00 244 THR A N 1
ATOM 1891 C CA . THR A 1 244 ? -9.096 -7.825 -8.283 1.00 87.00 244 THR A CA 1
ATOM 1892 C C . THR A 1 244 ? -9.756 -8.751 -7.277 1.00 87.00 244 THR A C 1
ATOM 1894 O O . THR A 1 244 ? -9.619 -9.973 -7.377 1.00 87.00 244 THR A O 1
ATOM 1897 N N . ASP A 1 245 ? -10.510 -8.166 -6.354 1.00 86.81 245 ASP A N 1
ATOM 1898 C CA . ASP A 1 245 ? -11.192 -8.861 -5.275 1.00 86.81 245 ASP A CA 1
ATOM 1899 C C . ASP A 1 245 ? -12.683 -8.494 -5.277 1.00 86.81 245 ASP A C 1
ATOM 1901 O O . ASP A 1 245 ? -13.084 -7.330 -5.322 1.00 86.81 245 ASP A O 1
ATOM 1905 N N . PHE A 1 246 ? -13.539 -9.514 -5.228 1.00 91.56 246 PHE A N 1
ATOM 1906 C CA . PHE A 1 246 ? -14.989 -9.343 -5.143 1.00 91.56 246 PHE A CA 1
ATOM 1907 C C . PHE A 1 246 ? -15.470 -9.812 -3.781 1.00 91.56 246 PHE A C 1
ATOM 1909 O O . PHE A 1 246 ? -15.173 -10.929 -3.366 1.00 91.56 246 PHE A O 1
ATOM 1916 N N . SER A 1 247 ? -16.243 -8.987 -3.084 1.00 91.50 247 SER A N 1
ATOM 1917 C CA . SER A 1 247 ? -16.790 -9.346 -1.775 1.00 91.50 247 SER A CA 1
ATOM 1918 C C . SER A 1 247 ? -18.266 -9.014 -1.691 1.00 91.50 247 SER A C 1
ATOM 1920 O O . SER A 1 247 ? -18.684 -7.891 -1.964 1.00 91.50 247 SER A O 1
ATOM 1922 N N . LEU A 1 248 ? -19.066 -10.000 -1.295 1.00 92.81 248 LEU A N 1
ATOM 1923 C CA . LEU A 1 248 ? -20.486 -9.826 -1.038 1.00 92.81 248 LEU A CA 1
ATOM 1924 C C . LEU A 1 248 ? -20.698 -9.643 0.464 1.00 92.81 248 LEU A C 1
ATOM 1926 O O . LEU A 1 248 ? -20.450 -10.556 1.252 1.00 92.81 248 LEU A O 1
ATOM 1930 N N . ILE A 1 249 ? -21.179 -8.469 0.852 1.00 91.31 249 ILE A N 1
ATOM 1931 C CA . ILE A 1 249 ? -21.457 -8.091 2.236 1.00 91.31 249 ILE A CA 1
ATOM 1932 C C . ILE A 1 249 ? -22.970 -7.994 2.421 1.00 91.31 249 ILE A C 1
ATOM 1934 O O . ILE A 1 249 ? -23.667 -7.377 1.619 1.00 91.31 249 ILE A O 1
ATOM 1938 N N . MET A 1 250 ? -23.487 -8.590 3.489 1.00 91.31 250 MET A N 1
ATOM 1939 C CA . MET A 1 250 ? -24.853 -8.395 3.949 1.00 91.31 250 MET A CA 1
ATOM 1940 C C . MET A 1 250 ? -24.867 -7.381 5.080 1.00 91.31 250 MET A C 1
ATOM 1942 O O . MET A 1 250 ? -24.185 -7.545 6.093 1.00 91.31 250 MET A O 1
ATOM 1946 N N . VAL A 1 251 ? -25.707 -6.368 4.926 1.00 90.12 251 VAL A N 1
ATOM 1947 C CA . VAL A 1 251 ? -25.996 -5.426 6.000 1.00 90.12 251 VAL A CA 1
ATOM 1948 C C . VAL A 1 251 ? -26.914 -6.120 6.996 1.00 90.12 251 VAL A C 1
ATOM 1950 O O . VAL A 1 251 ? -28.017 -6.535 6.650 1.00 90.12 251 VAL A O 1
ATOM 1953 N N . SER A 1 252 ? -26.432 -6.288 8.21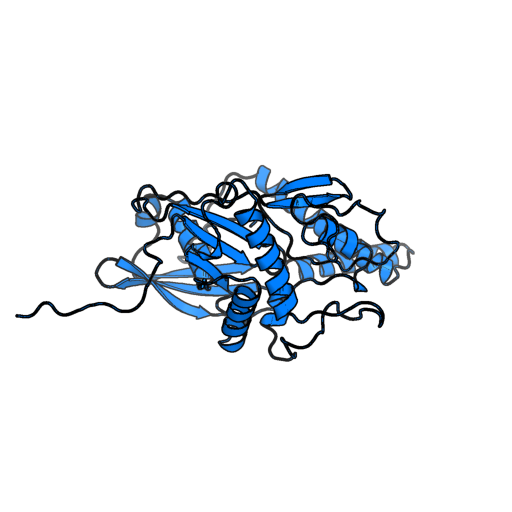7 1.00 89.12 252 SER A N 1
ATOM 1954 C CA . SER A 1 252 ? -27.112 -6.949 9.327 1.00 89.12 252 SER A CA 1
ATOM 1955 C C . SER A 1 252 ? -27.315 -5.963 10.475 1.00 89.12 252 SER A C 1
ATOM 1957 O O . SER A 1 252 ? -26.865 -4.821 10.414 1.00 89.12 252 SER A O 1
ATOM 1959 N N . GLU A 1 253 ? -28.014 -6.402 11.513 1.00 86.75 253 GLU A N 1
ATOM 1960 C CA . GLU A 1 25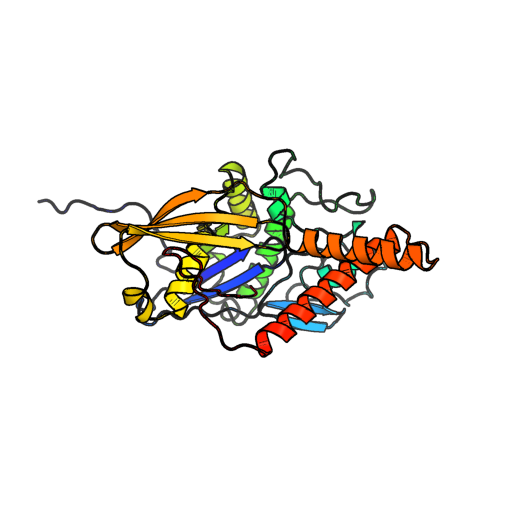3 ? -28.196 -5.649 12.748 1.00 86.75 253 GLU A CA 1
ATOM 1961 C C . GLU A 1 253 ? -27.905 -6.581 13.921 1.00 86.75 253 GLU A C 1
ATOM 1963 O O . GLU A 1 253 ? -28.418 -7.702 13.969 1.00 86.75 253 GLU A O 1
ATOM 1968 N N . GLU A 1 254 ? -27.056 -6.136 14.840 1.00 86.31 254 GLU A N 1
ATOM 1969 C CA . GLU A 1 254 ? -26.776 -6.816 16.102 1.00 86.31 254 GLU A CA 1
ATOM 1970 C C . GLU A 1 254 ? -26.849 -5.779 17.219 1.00 86.31 254 GLU A C 1
ATOM 1972 O O . GLU A 1 254 ? -26.251 -4.714 17.124 1.00 86.31 254 GLU A O 1
ATOM 1977 N N . SER A 1 255 ? -27.635 -6.057 18.262 1.00 83.75 255 SER A N 1
ATOM 1978 C CA . SER A 1 255 ? -27.819 -5.147 19.406 1.00 83.75 255 SER A CA 1
ATOM 1979 C C . SER A 1 255 ? -28.283 -3.721 19.045 1.00 83.75 255 SER A C 1
ATOM 1981 O O . SER A 1 255 ? -28.040 -2.786 19.801 1.00 83.75 255 SER A O 1
ATOM 1983 N N . GLY A 1 256 ? -28.983 -3.549 17.917 1.00 76.06 256 GLY A N 1
ATOM 1984 C CA . GLY A 1 256 ? -29.449 -2.241 17.431 1.00 76.06 256 GLY A CA 1
ATOM 1985 C C . GLY A 1 256 ? -28.399 -1.442 16.651 1.00 76.06 256 GLY A C 1
ATOM 1986 O O . GLY A 1 256 ? -28.685 -0.335 16.196 1.00 76.06 256 GLY A O 1
ATOM 1987 N N . GLU A 1 257 ? -27.201 -2.000 16.464 1.00 77.62 257 GLU A N 1
ATOM 1988 C CA . GLU A 1 257 ? -26.147 -1.432 15.632 1.00 77.62 257 GLU A CA 1
ATOM 1989 C C . GLU A 1 257 ? -26.055 -2.178 14.301 1.00 77.62 257 GLU A C 1
ATOM 1991 O O . GLU A 1 257 ? -26.218 -3.400 14.220 1.00 77.62 257 GLU A O 1
ATOM 1996 N N . LEU A 1 258 ? -25.785 -1.437 13.225 1.00 79.94 258 LEU A N 1
ATOM 1997 C CA . LEU A 1 258 ? -25.570 -2.057 11.925 1.00 79.94 258 LEU A CA 1
ATOM 1998 C C . LEU A 1 258 ? -24.228 -2.772 11.889 1.00 79.94 258 LEU A C 1
ATOM 2000 O O . LEU A 1 258 ? -23.178 -2.178 12.125 1.00 79.94 258 LEU A O 1
ATOM 2004 N N . THR A 1 259 ? -24.269 -4.033 11.483 1.00 84.56 259 THR A N 1
ATOM 2005 C CA . THR A 1 259 ? -23.087 -4.870 11.310 1.00 84.56 259 THR A CA 1
ATOM 2006 C C . THR A 1 259 ? -22.958 -5.326 9.865 1.00 84.56 259 THR A C 1
ATOM 2008 O O . THR A 1 259 ? -23.933 -5.435 9.118 1.00 84.56 259 THR A O 1
ATOM 2011 N N . LEU A 1 260 ? -21.724 -5.581 9.440 1.00 85.56 260 LEU A N 1
ATOM 2012 C CA . LEU A 1 260 ? -21.419 -6.060 8.096 1.00 85.56 260 LEU A CA 1
ATOM 2013 C C . LEU A 1 260 ? -21.024 -7.523 8.178 1.00 85.56 260 LEU A C 1
ATOM 2015 O O . LEU A 1 260 ? -19.968 -7.861 8.708 1.00 85.56 260 LEU A O 1
ATOM 2019 N N . LYS A 1 261 ? -21.868 -8.396 7.631 1.00 86.81 261 LYS A N 1
ATOM 2020 C CA . LYS A 1 261 ? -21.578 -9.827 7.557 1.00 86.81 261 LYS A CA 1
ATOM 2021 C C . LYS A 1 261 ? -21.093 -10.174 6.168 1.00 86.81 261 LYS A C 1
ATOM 2023 O O . LYS A 1 261 ? -21.807 -10.004 5.183 1.00 86.81 261 LYS A O 1
ATOM 2028 N N . ARG A 1 262 ? -19.872 -10.683 6.085 1.00 88.31 262 ARG A N 1
ATOM 2029 C CA . ARG A 1 262 ? -19.317 -11.219 4.845 1.00 88.31 262 ARG A CA 1
ATOM 2030 C C . ARG A 1 262 ? -20.091 -12.479 4.452 1.00 88.31 262 ARG A C 1
ATOM 2032 O O . ARG A 1 262 ? -20.128 -13.439 5.215 1.00 88.31 262 ARG A O 1
ATOM 2039 N N . VAL A 1 263 ? -20.724 -12.459 3.282 1.00 91.06 263 VAL A N 1
ATOM 2040 C CA . VAL A 1 263 ? -21.529 -13.573 2.750 1.00 91.06 263 VAL A CA 1
ATOM 2041 C C . VAL A 1 263 ? -20.687 -14.467 1.855 1.00 91.06 263 VAL A C 1
ATOM 2043 O O . VAL A 1 263 ? -20.754 -15.687 1.957 1.00 91.06 263 VAL A O 1
ATOM 2046 N N . ALA A 1 264 ? -19.910 -13.855 0.965 1.00 89.94 264 ALA A N 1
ATOM 2047 C CA . ALA A 1 264 ? -19.046 -14.556 0.032 1.00 89.94 264 ALA A CA 1
ATOM 2048 C C . ALA A 1 264 ? -17.836 -13.690 -0.312 1.00 89.94 264 ALA A C 1
ATOM 2050 O O . ALA A 1 264 ? -17.937 -12.463 -0.368 1.00 89.94 264 ALA A O 1
ATOM 2051 N N . VAL A 1 265 ? -16.717 -14.352 -0.571 1.00 87.88 265 VAL A N 1
ATOM 2052 C CA . VAL A 1 265 ? -15.489 -13.752 -1.092 1.00 87.88 265 VAL A CA 1
ATOM 2053 C C . VAL A 1 265 ? -15.189 -14.473 -2.397 1.00 87.88 265 VAL A C 1
ATOM 2055 O O . VAL A 1 265 ? -15.279 -15.700 -2.453 1.00 87.88 265 VAL A O 1
ATOM 2058 N N . GLY A 1 266 ? -14.941 -13.711 -3.455 1.00 83.75 266 GLY A N 1
ATOM 2059 C CA . GLY A 1 266 ? -14.484 -14.251 -4.727 1.00 83.75 266 GLY A CA 1
ATOM 2060 C C . GLY A 1 266 ? -13.046 -14.749 -4.631 1.00 83.75 266 GLY A C 1
ATOM 2061 O O . GLY A 1 266 ? -12.342 -14.479 -3.659 1.00 83.75 266 GLY A O 1
ATOM 2062 N N . ASP A 1 267 ? -12.601 -15.459 -5.661 1.00 81.62 267 ASP A N 1
ATOM 2063 C CA . ASP A 1 267 ? -11.196 -15.842 -5.765 1.00 81.62 267 ASP A CA 1
ATOM 2064 C C . ASP A 1 267 ? -10.307 -14.593 -5.822 1.00 81.62 267 ASP A C 1
ATOM 2066 O O . ASP A 1 267 ? -10.689 -13.578 -6.410 1.00 81.62 267 ASP A O 1
ATOM 2070 N N . HIS A 1 268 ? -9.108 -14.677 -5.244 1.00 78.81 268 HIS A N 1
ATOM 2071 C CA . HIS A 1 268 ? -8.105 -13.631 -5.405 1.00 78.81 268 HIS A CA 1
ATOM 2072 C C . HIS A 1 268 ? -7.565 -13.667 -6.835 1.00 78.81 268 HIS A C 1
ATOM 2074 O O . HIS A 1 268 ? -6.810 -14.572 -7.207 1.00 78.81 268 HIS A O 1
ATOM 2080 N N . ILE A 1 269 ? -7.963 -12.701 -7.661 1.00 81.81 269 ILE A N 1
ATOM 2081 C CA . ILE A 1 269 ? -7.574 -12.681 -9.068 1.00 81.81 269 ILE A CA 1
ATOM 2082 C C . ILE A 1 269 ? -6.311 -11.835 -9.218 1.00 81.81 269 ILE A C 1
ATOM 2084 O O . ILE A 1 269 ? -6.328 -10.639 -8.935 1.00 81.81 269 ILE A O 1
ATOM 2088 N N . LEU A 1 270 ? -5.232 -12.428 -9.742 1.00 79.88 270 LEU A N 1
ATOM 2089 C CA . LEU A 1 270 ? -3.999 -11.728 -10.146 1.00 79.88 270 LEU A CA 1
ATOM 2090 C C . LEU A 1 270 ? -4.198 -10.964 -11.471 1.00 79.88 270 LEU A C 1
ATOM 2092 O O . LEU A 1 270 ? -3.515 -11.195 -12.475 1.00 79.88 270 LEU A O 1
ATOM 2096 N N . LEU A 1 271 ? -5.216 -10.108 -11.486 1.00 83.62 271 LEU A N 1
ATOM 2097 C CA . LEU A 1 271 ? -5.634 -9.283 -12.605 1.00 83.62 271 LEU A CA 1
ATOM 2098 C C . LEU A 1 271 ? -5.953 -7.886 -12.078 1.00 83.62 271 LEU A C 1
ATOM 2100 O O . LEU A 1 271 ? -6.789 -7.743 -11.194 1.00 83.62 271 LEU A O 1
ATOM 2104 N N . GLY A 1 272 ? -5.349 -6.856 -12.653 1.00 85.44 272 GLY A N 1
ATOM 2105 C CA . GLY A 1 272 ? -5.632 -5.471 -12.293 1.00 85.44 272 GLY A CA 1
ATOM 2106 C C . GLY A 1 272 ? -5.165 -4.483 -13.356 1.00 85.44 272 GLY A C 1
ATOM 2107 O O . GLY A 1 272 ? -5.007 -4.822 -14.536 1.00 85.44 272 GLY A O 1
ATOM 2108 N N . GLY A 1 273 ? -4.933 -3.244 -12.930 1.00 86.06 273 GLY A N 1
ATOM 2109 C CA . GLY A 1 273 ? -4.398 -2.175 -13.769 1.00 86.06 273 GLY A CA 1
ATOM 2110 C C . GLY A 1 273 ? -3.106 -2.540 -14.513 1.00 86.06 273 GLY A C 1
ATOM 2111 O O . GLY A 1 273 ? -2.965 -2.146 -15.667 1.00 86.06 273 GLY A O 1
ATOM 2112 N N . ASP A 1 274 ? -2.220 -3.330 -13.911 1.00 83.00 274 ASP A N 1
ATOM 2113 C CA . ASP A 1 274 ? -0.941 -3.768 -14.478 1.00 83.00 274 ASP A CA 1
ATOM 2114 C C . ASP A 1 274 ? -1.139 -4.663 -15.703 1.00 83.00 274 ASP A C 1
ATOM 2116 O O . ASP A 1 274 ? -0.447 -4.517 -16.713 1.00 83.00 274 ASP A O 1
ATOM 2120 N N . ASN A 1 275 ? -2.128 -5.558 -15.648 1.00 88.38 275 ASN A N 1
ATOM 2121 C CA . ASN A 1 275 ? -2.487 -6.422 -16.767 1.00 88.38 275 ASN A CA 1
ATOM 2122 C C . ASN A 1 275 ? -3.132 -5.616 -17.900 1.00 88.38 275 ASN A C 1
ATOM 2124 O O . ASN A 1 275 ? -2.886 -5.914 -19.068 1.00 88.38 275 ASN A O 1
ATOM 2128 N N . MET A 1 276 ? -3.921 -4.584 -17.572 1.00 90.75 276 MET A N 1
ATOM 2129 C CA . MET A 1 276 ? -4.459 -3.651 -18.571 1.00 90.75 276 MET A CA 1
ATOM 2130 C C . MET A 1 276 ? -3.328 -2.876 -19.259 1.00 90.75 276 MET A C 1
ATOM 2132 O O . MET A 1 276 ? -3.320 -2.760 -20.485 1.00 90.75 276 MET A O 1
ATOM 2136 N N . ASP A 1 277 ? -2.348 -2.406 -18.483 1.00 90.56 277 ASP A N 1
ATOM 2137 C CA . ASP A 1 277 ? -1.174 -1.694 -18.991 1.00 90.56 277 ASP A CA 1
ATOM 2138 C C . ASP A 1 277 ? -0.342 -2.597 -19.915 1.00 90.56 277 ASP A C 1
ATOM 2140 O O . ASP A 1 277 ? 0.056 -2.176 -21.004 1.00 90.56 277 ASP A O 1
ATOM 2144 N N . LEU A 1 278 ? -0.137 -3.863 -19.530 1.00 90.38 278 LEU A N 1
ATOM 2145 C CA . LEU A 1 278 ? 0.581 -4.850 -20.339 1.00 90.38 278 LEU A CA 1
ATOM 2146 C C . LEU A 1 278 ? -0.182 -5.198 -21.623 1.00 90.38 278 LEU A C 1
ATOM 2148 O O . LEU A 1 278 ? 0.424 -5.300 -22.690 1.00 90.38 278 LEU A O 1
ATOM 2152 N N . ALA A 1 279 ? -1.504 -5.366 -21.547 1.00 93.94 279 ALA A N 1
ATOM 2153 C CA . ALA A 1 279 ? -2.339 -5.632 -22.715 1.00 93.94 279 ALA A CA 1
ATOM 2154 C C . ALA A 1 279 ? -2.270 -4.475 -23.725 1.00 93.94 279 ALA A C 1
ATOM 2156 O O . ALA A 1 279 ? -2.096 -4.712 -24.923 1.00 93.94 279 ALA A O 1
ATOM 2157 N N . LEU A 1 280 ? -2.324 -3.226 -23.246 1.00 93.88 280 LEU A N 1
ATOM 2158 C CA . LEU A 1 280 ? -2.159 -2.042 -24.089 1.00 93.88 280 LEU A CA 1
ATOM 2159 C C . LEU A 1 280 ? -0.753 -1.982 -24.706 1.00 93.88 280 LEU A C 1
ATOM 2161 O O . LEU A 1 280 ? -0.620 -1.727 -25.903 1.00 93.88 280 LEU A O 1
ATOM 2165 N N . ALA A 1 281 ? 0.287 -2.296 -23.932 1.00 94.00 281 ALA A N 1
ATOM 2166 C CA . ALA A 1 281 ? 1.662 -2.329 -24.422 1.00 94.00 281 ALA A CA 1
ATOM 2167 C C . ALA A 1 281 ? 1.868 -3.385 -25.513 1.00 94.00 281 ALA A C 1
ATOM 2169 O O . ALA A 1 281 ? 2.476 -3.095 -26.541 1.00 94.00 281 ALA A O 1
ATOM 2170 N N . ARG A 1 282 ? 1.307 -4.589 -25.339 1.00 94.38 282 ARG A N 1
ATOM 2171 C CA . ARG A 1 282 ? 1.340 -5.655 -26.354 1.00 94.38 282 ARG A CA 1
ATOM 2172 C C . ARG A 1 282 ? 0.578 -5.269 -27.615 1.00 94.38 282 ARG A C 1
ATOM 2174 O O . ARG A 1 282 ? 1.058 -5.531 -28.715 1.00 94.38 282 ARG A O 1
ATOM 2181 N N . PHE A 1 283 ? -0.565 -4.604 -27.473 1.00 95.00 283 PHE A N 1
ATOM 2182 C CA . PHE A 1 283 ? -1.303 -4.070 -28.613 1.00 95.00 283 PHE A CA 1
ATOM 2183 C C . PHE A 1 283 ? -0.481 -3.026 -29.390 1.00 95.00 283 PHE A C 1
ATOM 2185 O O . PHE A 1 283 ? -0.400 -3.088 -30.618 1.00 95.00 283 PHE A O 1
ATOM 2192 N N . LEU A 1 284 ? 0.179 -2.091 -28.697 1.00 94.62 284 LEU A N 1
ATOM 2193 C CA . LEU A 1 284 ? 1.050 -1.101 -29.338 1.00 94.62 284 LEU A CA 1
ATOM 2194 C C . LEU A 1 284 ? 2.286 -1.738 -29.977 1.00 94.62 284 LEU A C 1
ATOM 2196 O O . LEU A 1 284 ? 2.625 -1.372 -31.101 1.00 94.62 284 LEU A O 1
ATOM 2200 N N . GLN A 1 285 ? 2.910 -2.712 -29.309 1.00 95.12 285 GLN A N 1
ATOM 2201 C CA . GLN A 1 285 ? 4.019 -3.490 -29.861 1.00 95.12 285 GLN A CA 1
ATOM 2202 C C . GLN A 1 285 ? 3.631 -4.088 -31.217 1.00 95.12 285 GLN A C 1
ATOM 2204 O O . GLN A 1 285 ? 4.313 -3.835 -32.206 1.00 95.12 285 GLN A O 1
ATOM 2209 N N . GLN A 1 286 ? 2.502 -4.801 -31.285 1.00 94.75 286 GLN A N 1
ATOM 2210 C CA . GLN A 1 286 ? 2.030 -5.419 -32.527 1.00 94.75 286 GLN A CA 1
ATOM 2211 C C . GLN A 1 286 ? 1.840 -4.393 -33.653 1.00 94.75 286 GLN A C 1
ATOM 2213 O O . GLN A 1 286 ? 2.187 -4.661 -34.802 1.00 94.75 286 GLN A O 1
ATOM 2218 N N . ARG A 1 287 ? 1.324 -3.196 -33.346 1.00 95.00 287 ARG A N 1
ATOM 2219 C CA . ARG A 1 287 ? 1.141 -2.128 -34.345 1.00 95.00 287 ARG A CA 1
ATOM 2220 C C . ARG A 1 287 ? 2.456 -1.512 -34.819 1.00 95.00 287 ARG A C 1
ATOM 2222 O O . ARG A 1 287 ? 2.584 -1.198 -36.003 1.00 95.00 287 ARG A O 1
ATOM 2229 N N . LEU A 1 288 ? 3.411 -1.315 -33.912 1.00 94.62 288 LEU A N 1
ATOM 2230 C CA . LEU A 1 288 ? 4.731 -0.776 -34.239 1.00 94.62 288 LEU A CA 1
ATOM 2231 C C . LEU A 1 288 ? 5.538 -1.771 -35.082 1.00 94.62 288 LEU A C 1
ATOM 2233 O O . LEU A 1 288 ? 6.128 -1.365 -36.085 1.00 94.62 288 LEU A O 1
ATOM 2237 N N . GLU A 1 289 ? 5.475 -3.058 -34.738 1.00 94.75 289 GLU A N 1
ATOM 2238 C CA . GLU A 1 289 ? 6.107 -4.154 -35.483 1.00 94.75 289 GLU A CA 1
ATOM 2239 C C . GLU A 1 289 ? 5.475 -4.349 -36.861 1.00 94.75 289 GLU A C 1
ATOM 2241 O O . GLU A 1 289 ? 6.198 -4.470 -37.850 1.00 94.75 289 GLU A O 1
ATOM 2246 N N . ALA A 1 290 ? 4.145 -4.255 -36.972 1.00 94.75 290 ALA A N 1
ATOM 2247 C CA . ALA A 1 290 ? 3.459 -4.234 -38.267 1.00 94.75 290 ALA A CA 1
ATOM 2248 C C . ALA A 1 290 ? 3.870 -3.037 -39.149 1.00 94.75 290 ALA A C 1
ATOM 2250 O O . ALA A 1 290 ? 3.752 -3.101 -40.369 1.00 94.75 290 ALA A O 1
ATOM 2251 N N . SER A 1 291 ? 4.377 -1.959 -38.542 1.00 93.31 291 SER A N 1
ATOM 2252 C CA . SER A 1 291 ? 4.900 -0.775 -39.239 1.00 93.31 291 SER A CA 1
ATOM 2253 C C . SER A 1 291 ? 6.415 -0.847 -39.504 1.00 93.31 291 SER A C 1
ATOM 2255 O O . SER A 1 291 ? 7.006 0.144 -39.923 1.00 93.31 291 SER A O 1
ATOM 2257 N N . GLY A 1 292 ? 7.055 -1.995 -39.246 1.00 92.81 292 GLY A N 1
ATOM 2258 C CA . GLY A 1 292 ? 8.480 -2.233 -39.499 1.00 92.81 292 GLY A CA 1
ATOM 2259 C C . GLY A 1 292 ? 9.427 -1.916 -38.335 1.00 92.81 292 GLY A C 1
ATOM 2260 O O . GLY A 1 292 ? 10.636 -2.078 -38.486 1.00 92.81 292 GLY A O 1
ATOM 2261 N N . ASN A 1 293 ? 8.919 -1.500 -37.169 1.00 91.06 293 ASN A N 1
ATOM 2262 C CA . ASN A 1 293 ? 9.751 -1.226 -35.993 1.00 91.06 293 ASN A CA 1
ATOM 2263 C C . ASN A 1 293 ? 9.854 -2.476 -35.119 1.00 91.06 293 ASN A C 1
ATOM 2265 O O . ASN A 1 293 ? 8.870 -2.880 -34.508 1.00 91.06 293 ASN A O 1
ATOM 2269 N N . ARG A 1 294 ? 11.039 -3.081 -35.013 1.00 90.50 294 ARG A N 1
ATOM 2270 C CA . ARG A 1 294 ? 11.256 -4.183 -34.068 1.00 90.50 294 ARG A CA 1
ATOM 2271 C C . ARG A 1 294 ? 11.347 -3.630 -32.648 1.00 90.50 294 ARG A C 1
ATOM 2273 O O . ARG A 1 294 ? 12.156 -2.740 -32.407 1.00 90.50 294 ARG A O 1
ATOM 2280 N N . ILE A 1 295 ? 10.551 -4.180 -31.735 1.00 91.38 295 ILE A N 1
ATOM 2281 C CA . ILE A 1 295 ? 10.540 -3.791 -30.325 1.00 91.38 295 ILE A CA 1
ATOM 2282 C C . ILE A 1 295 ? 11.274 -4.858 -29.514 1.00 91.38 295 ILE A C 1
ATOM 2284 O O . ILE A 1 295 ? 10.879 -6.025 -29.501 1.00 91.38 295 ILE A O 1
ATOM 2288 N N . ASP A 1 296 ? 12.368 -4.478 -28.861 1.00 88.94 296 ASP A N 1
ATOM 2289 C CA . ASP A 1 296 ? 13.071 -5.361 -27.931 1.00 88.94 296 ASP A CA 1
ATOM 2290 C C . ASP A 1 296 ? 12.404 -5.394 -26.537 1.00 88.94 296 ASP A C 1
ATOM 2292 O O . ASP A 1 296 ? 11.425 -4.696 -26.257 1.00 88.94 296 ASP A O 1
ATOM 2296 N N . MET A 1 297 ? 12.920 -6.241 -25.641 1.00 83.19 297 MET A N 1
ATO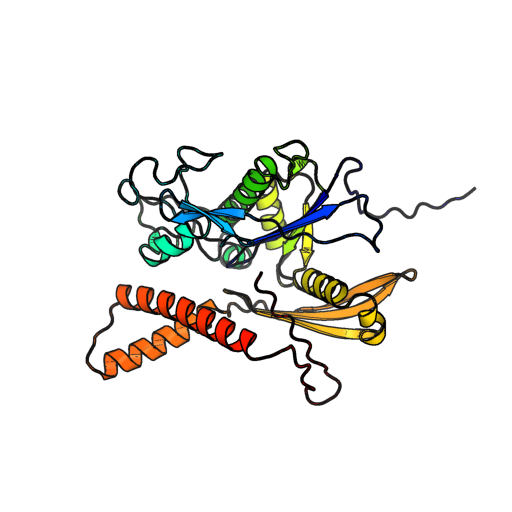M 2297 C CA . MET A 1 297 ? 12.362 -6.393 -24.291 1.00 83.19 297 MET A CA 1
ATOM 2298 C C . MET A 1 297 ? 12.470 -5.119 -23.445 1.00 83.19 297 MET A C 1
ATOM 2300 O O . MET A 1 297 ? 11.598 -4.874 -22.613 1.00 83.19 297 MET A O 1
ATOM 2304 N N . TRP A 1 298 ? 13.507 -4.306 -23.653 1.00 81.69 298 TRP A N 1
ATOM 2305 C CA . TRP A 1 298 ? 13.691 -3.049 -22.934 1.00 81.69 298 TRP A CA 1
ATOM 2306 C C . TRP A 1 298 ? 12.686 -1.997 -23.398 1.00 81.69 298 TRP A C 1
ATOM 2308 O O . TRP A 1 298 ? 12.009 -1.354 -22.596 1.00 81.69 298 TRP A O 1
ATOM 2318 N N . GLN A 1 299 ? 12.521 -1.874 -24.711 1.00 87.31 299 GLN A N 1
ATOM 2319 C CA . GLN A 1 299 ? 11.537 -0.996 -25.325 1.00 87.31 299 GLN A CA 1
ATOM 2320 C C . GLN A 1 299 ? 10.111 -1.402 -24.941 1.00 87.31 299 GLN A C 1
ATOM 2322 O O . GLN A 1 299 ? 9.279 -0.528 -24.703 1.00 87.31 299 GLN A O 1
ATOM 2327 N N . LEU A 1 300 ? 9.825 -2.702 -24.809 1.00 88.69 300 LEU A N 1
ATOM 2328 C CA . LEU A 1 300 ? 8.533 -3.180 -24.318 1.00 88.69 300 LEU A CA 1
ATOM 2329 C C . LEU A 1 300 ? 8.267 -2.765 -22.861 1.00 88.69 300 LEU A C 1
ATOM 2331 O O . LEU A 1 300 ? 7.145 -2.372 -22.549 1.00 88.69 300 LEU A O 1
ATOM 2335 N N . GLN A 1 301 ? 9.273 -2.814 -21.982 1.00 82.75 301 GLN A N 1
ATOM 233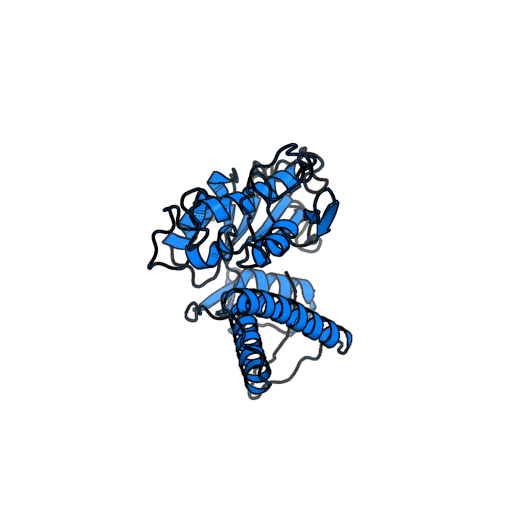6 C CA . GLN A 1 301 ? 9.156 -2.315 -20.601 1.00 82.75 301 GLN A CA 1
ATOM 2337 C C . GLN A 1 301 ? 8.859 -0.808 -20.583 1.00 82.75 301 GLN A C 1
ATOM 2339 O O . GLN A 1 301 ? 7.931 -0.359 -19.907 1.00 82.75 301 GLN A O 1
ATOM 2344 N N . GLY A 1 302 ? 9.569 -0.034 -21.409 1.00 84.50 302 GLY A N 1
ATOM 2345 C CA . GLY A 1 302 ? 9.284 1.388 -21.601 1.00 84.50 302 GLY A CA 1
ATOM 2346 C C . GLY A 1 302 ? 7.854 1.637 -22.098 1.00 84.50 302 GLY A C 1
ATOM 2347 O O . GLY A 1 302 ? 7.142 2.467 -21.534 1.00 84.50 302 GLY A O 1
ATOM 2348 N N . LEU A 1 303 ? 7.395 0.883 -23.105 1.00 89.19 303 LEU A N 1
ATOM 2349 C CA . LEU A 1 303 ? 6.019 0.953 -23.611 1.00 89.19 303 LEU A CA 1
ATOM 2350 C C . LEU A 1 303 ? 4.995 0.625 -22.527 1.00 89.19 303 LEU A C 1
ATOM 2352 O O . LEU A 1 303 ? 3.985 1.318 -22.435 1.00 89.19 303 LEU A O 1
ATOM 2356 N N . TRP A 1 304 ? 5.250 -0.389 -21.701 1.00 88.75 304 TRP A N 1
ATOM 2357 C CA . TRP A 1 304 ? 4.376 -0.765 -20.591 1.00 88.75 304 TRP A CA 1
ATOM 2358 C C . TRP A 1 304 ? 4.181 0.395 -19.612 1.00 88.75 304 TRP A C 1
ATOM 2360 O O . TRP A 1 304 ? 3.044 0.772 -19.318 1.00 88.75 304 TRP A O 1
ATOM 2370 N N . HIS A 1 305 ? 5.266 1.049 -19.204 1.00 83.25 305 HIS A N 1
ATOM 2371 C CA . HIS A 1 305 ? 5.181 2.225 -18.345 1.00 83.25 305 HIS A CA 1
ATOM 2372 C C . HIS A 1 305 ? 4.440 3.398 -19.015 1.00 83.25 305 HIS A C 1
ATOM 2374 O O . HIS A 1 305 ? 3.571 4.021 -18.404 1.00 83.25 305 HIS A O 1
ATOM 2380 N N . GLN A 1 306 ? 4.725 3.686 -20.289 1.00 88.56 306 GLN A N 1
ATOM 2381 C CA . GLN A 1 306 ? 4.027 4.752 -21.020 1.00 88.56 306 GLN A CA 1
ATOM 2382 C C . GLN A 1 306 ? 2.528 4.459 -21.189 1.00 88.56 306 GLN A C 1
ATOM 2384 O O . GLN A 1 306 ? 1.708 5.375 -21.117 1.00 88.56 306 GLN A O 1
ATOM 2389 N N . CYS A 1 307 ? 2.152 3.188 -21.355 1.00 92.00 307 CYS A N 1
ATOM 2390 C CA . CYS A 1 307 ? 0.757 2.752 -21.398 1.00 92.00 307 CYS A CA 1
ATOM 2391 C C . CYS A 1 307 ? 0.036 3.029 -20.080 1.00 92.00 307 CYS A C 1
ATOM 2393 O O . CYS A 1 307 ? -1.078 3.550 -20.115 1.00 92.00 307 CYS A O 1
ATOM 2395 N N . ARG A 1 308 ? 0.686 2.769 -18.938 1.00 87.88 308 ARG A N 1
ATOM 2396 C CA . ARG A 1 308 ? 0.150 3.127 -17.619 1.00 87.88 308 ARG A CA 1
ATOM 2397 C C . ARG A 1 308 ? -0.120 4.622 -17.516 1.00 87.88 308 ARG A C 1
ATOM 2399 O O . ARG A 1 308 ? -1.248 5.021 -17.238 1.00 87.88 308 ARG A O 1
ATOM 2406 N N . MET A 1 309 ? 0.886 5.445 -17.819 1.00 85.69 309 MET A N 1
ATOM 2407 C CA . MET A 1 309 ? 0.750 6.905 -17.772 1.00 85.69 309 MET A CA 1
ATOM 2408 C C . MET A 1 309 ? -0.382 7.402 -18.683 1.00 85.69 309 MET A C 1
ATOM 2410 O O . MET A 1 309 ? -1.157 8.282 -18.304 1.00 85.69 309 MET A O 1
ATOM 2414 N N . ALA A 1 310 ? -0.503 6.835 -19.886 1.00 90.00 310 ALA A N 1
ATOM 2415 C CA . ALA A 1 310 ? -1.567 7.178 -20.821 1.00 90.00 310 ALA A CA 1
ATOM 2416 C C . ALA A 1 310 ? -2.952 6.753 -20.306 1.00 90.00 310 ALA A C 1
ATOM 2418 O O . ALA A 1 310 ? -3.884 7.555 -20.366 1.00 90.00 310 ALA A O 1
ATOM 2419 N N . LYS A 1 311 ? -3.085 5.532 -19.769 1.00 90.50 311 LYS A N 1
ATOM 2420 C CA . LYS A 1 311 ? -4.323 5.014 -19.166 1.00 90.50 311 LYS A CA 1
ATOM 2421 C C . LYS A 1 311 ? -4.784 5.906 -18.014 1.00 90.50 311 LYS A C 1
ATOM 2423 O O . LYS A 1 311 ? -5.924 6.359 -18.021 1.00 90.50 311 LYS A O 1
ATOM 2428 N N . GLU A 1 312 ? -3.900 6.202 -17.064 1.00 85.31 312 GLU A N 1
ATOM 2429 C CA . GLU A 1 312 ? -4.203 7.055 -15.906 1.00 85.31 312 GLU A CA 1
ATOM 2430 C C . GLU A 1 312 ? -4.630 8.465 -16.343 1.00 85.31 312 GLU A C 1
ATOM 2432 O O . GLU A 1 312 ? -5.632 9.002 -15.864 1.00 85.31 312 GLU A O 1
ATOM 2437 N N . LYS A 1 313 ? -3.944 9.043 -17.339 1.00 85.44 313 LYS A N 1
ATOM 2438 C CA . LYS A 1 313 ? -4.316 10.345 -17.909 1.00 85.44 313 LYS A CA 1
ATOM 2439 C C . LYS A 1 313 ? -5.691 10.319 -18.585 1.00 85.44 313 LYS A C 1
ATOM 2441 O O . LYS A 1 313 ? -6.459 11.267 -18.422 1.00 85.44 313 LYS A O 1
ATOM 2446 N N . LEU A 1 314 ? -6.014 9.259 -19.331 1.00 85.88 314 LEU A N 1
ATOM 2447 C CA . LEU A 1 314 ? -7.320 9.094 -19.978 1.00 85.88 314 LEU A CA 1
ATOM 2448 C C . LEU A 1 314 ? -8.452 8.997 -18.949 1.00 85.88 314 LEU A C 1
ATOM 2450 O O . LEU A 1 314 ? -9.473 9.666 -19.117 1.00 85.88 314 LEU A O 1
ATOM 2454 N N . SER A 1 315 ? -8.253 8.235 -17.871 1.00 76.69 315 SER A N 1
ATOM 2455 C CA . SER A 1 315 ? -9.226 8.116 -16.779 1.00 76.69 315 SER A CA 1
ATOM 2456 C C . SER A 1 315 ? -9.482 9.460 -16.093 1.00 76.69 315 SER A C 1
ATOM 2458 O O . SER A 1 315 ? -10.634 9.866 -15.949 1.00 76.69 315 SER A O 1
ATOM 2460 N N . HIS A 1 316 ? -8.432 10.226 -15.783 1.00 68.00 316 HIS A N 1
ATOM 2461 C CA . HIS A 1 316 ? -8.593 11.560 -15.194 1.00 68.00 316 HIS A CA 1
ATOM 2462 C C . HIS A 1 316 ? -9.286 12.564 -16.124 1.00 68.00 316 HIS A C 1
ATOM 2464 O O . HIS A 1 316 ? -10.070 13.402 -15.671 1.00 68.00 316 HIS A O 1
ATOM 2470 N N . CYS A 1 317 ? -9.011 12.515 -17.431 1.00 60.25 317 CYS A N 1
ATOM 2471 C CA . CYS A 1 317 ? -9.715 13.351 -18.404 1.00 60.25 317 CYS A CA 1
ATOM 2472 C C . CYS A 1 317 ? -11.204 12.987 -18.500 1.00 60.25 317 CYS A C 1
ATOM 2474 O O . CYS A 1 317 ? -12.038 13.873 -18.683 1.00 60.25 317 CYS A O 1
ATOM 2476 N N . TRP A 1 318 ? -11.538 11.705 -18.354 1.00 55.22 318 TRP A N 1
ATOM 2477 C CA . TRP A 1 318 ? -12.912 11.212 -18.376 1.00 55.22 318 TRP A CA 1
ATOM 2478 C C . TRP A 1 318 ? -13.719 11.629 -17.140 1.00 55.22 318 TRP A C 1
ATOM 2480 O O . TRP A 1 318 ? -14.867 12.054 -17.276 1.00 55.22 318 TRP A O 1
ATOM 2490 N N . GLU A 1 319 ? -13.121 11.571 -15.948 1.00 54.88 319 GLU A N 1
ATOM 2491 C CA . GLU A 1 319 ? -13.763 11.962 -14.683 1.00 54.88 319 GLU A CA 1
ATOM 2492 C C . GLU A 1 319 ? -14.173 13.435 -14.654 1.00 54.88 319 GLU A C 1
ATOM 2494 O O . GLU A 1 319 ? -15.295 13.757 -14.269 1.00 54.88 319 GLU A O 1
ATOM 2499 N N . ARG A 1 320 ? -13.322 14.340 -15.156 1.00 52.72 320 ARG A N 1
ATOM 2500 C CA . ARG A 1 320 ? -13.654 15.776 -15.241 1.00 52.72 320 ARG A CA 1
ATOM 2501 C C . ARG A 1 320 ? -14.840 16.072 -16.166 1.00 52.72 320 ARG A C 1
ATOM 2503 O O . ARG A 1 320 ? -15.400 17.162 -16.099 1.00 52.72 320 ARG A O 1
ATOM 2510 N N . GLY A 1 321 ? -15.219 15.125 -17.027 1.00 46.97 321 GLY A N 1
ATOM 2511 C CA . GLY A 1 321 ? -16.338 15.248 -17.959 1.00 46.97 321 GLY A CA 1
ATOM 2512 C C . GLY A 1 321 ? -17.697 14.795 -17.413 1.00 46.97 321 GLY A C 1
ATOM 2513 O O . GLY A 1 321 ? -18.702 15.004 -18.094 1.00 46.97 321 GLY A O 1
ATOM 2514 N N . ARG A 1 322 ? -17.779 14.177 -16.222 1.00 50.66 322 ARG A N 1
ATOM 2515 C CA . ARG A 1 322 ? -19.056 13.731 -15.634 1.00 50.66 322 ARG A CA 1
ATOM 2516 C C . ARG A 1 322 ? -19.154 14.048 -14.145 1.00 50.66 322 ARG A C 1
ATOM 2518 O O . ARG A 1 322 ? -18.413 13.496 -13.343 1.00 50.66 322 ARG A O 1
ATOM 2525 N N . ASN A 1 323 ? -20.192 14.792 -13.763 1.00 41.12 323 ASN A N 1
ATOM 2526 C CA . ASN A 1 323 ? -20.747 14.667 -12.416 1.00 41.12 323 ASN A CA 1
ATOM 2527 C C . ASN A 1 323 ? -21.347 13.258 -12.255 1.00 41.12 323 ASN A C 1
ATOM 2529 O O . ASN A 1 323 ? -22.016 12.745 -13.157 1.00 41.12 323 ASN A O 1
ATOM 2533 N N . SER A 1 324 ? -21.061 12.631 -11.117 1.00 44.12 324 SER A N 1
ATOM 2534 C CA . SER A 1 324 ? -21.460 11.282 -10.704 1.00 44.12 324 SER A CA 1
ATOM 2535 C C . SER A 1 324 ? -22.893 10.913 -11.118 1.00 44.12 324 SER A C 1
ATOM 2537 O O . SER A 1 324 ? -23.877 11.433 -10.598 1.00 44.12 324 SER A O 1
ATOM 2539 N N . SER A 1 325 ? -23.023 9.976 -12.061 1.00 40.66 325 SER A N 1
ATOM 2540 C CA . SER A 1 325 ? -24.314 9.413 -12.472 1.00 40.66 325 SER A CA 1
ATOM 2541 C C . SER A 1 325 ? -24.473 8.006 -11.901 1.00 40.66 325 SER A C 1
ATOM 2543 O O . SER A 1 325 ? -23.656 7.122 -12.147 1.00 40.66 325 SER A O 1
ATOM 2545 N N . VAL A 1 326 ? -25.541 7.795 -11.129 1.00 47.22 326 VAL A N 1
ATOM 2546 C CA . VAL A 1 326 ? -25.988 6.465 -10.695 1.00 47.22 326 VAL A CA 1
ATOM 2547 C C . VAL A 1 326 ? -26.648 5.796 -11.899 1.00 47.22 326 VAL A C 1
ATOM 2549 O O . VAL A 1 326 ? -27.724 6.214 -12.327 1.00 47.22 326 VAL A O 1
ATOM 2552 N N . ALA A 1 327 ? -26.005 4.778 -12.467 1.00 41.28 327 ALA A N 1
ATOM 2553 C CA . ALA A 1 327 ? -26.574 4.019 -13.574 1.00 41.28 327 ALA A CA 1
ATOM 2554 C C . ALA A 1 327 ? -27.419 2.847 -13.033 1.00 41.28 327 ALA A C 1
ATOM 2556 O O . ALA A 1 327 ? -26.914 2.039 -12.244 1.00 41.28 327 ALA A O 1
ATOM 2557 N N . PRO A 1 328 ? -28.695 2.707 -13.435 1.00 35.44 328 PRO A N 1
ATOM 2558 C CA . PRO A 1 328 ? -29.466 1.511 -13.126 1.00 35.44 328 PRO A CA 1
ATOM 2559 C C . PRO A 1 328 ? -28.905 0.322 -13.920 1.00 35.44 328 PRO A C 1
ATOM 2561 O O . PRO A 1 328 ? -28.926 0.322 -15.151 1.00 35.44 328 PRO A O 1
ATOM 2564 N N . LEU A 1 329 ? -28.421 -0.706 -13.222 1.00 39.84 329 LEU A N 1
ATOM 2565 C CA . LEU A 1 329 ? -28.141 -2.011 -13.824 1.00 39.84 329 LEU A CA 1
ATOM 2566 C C . LEU A 1 329 ? -29.441 -2.836 -13.842 1.00 39.84 329 LEU A C 1
ATOM 2568 O O . LEU A 1 329 ? -30.332 -2.644 -13.012 1.00 39.84 329 LEU A O 1
ATOM 2572 N N . ARG A 1 330 ? -29.605 -3.737 -14.821 1.00 38.50 330 ARG A N 1
ATOM 2573 C CA . ARG A 1 330 ? -30.834 -4.548 -14.938 1.00 38.50 330 ARG A CA 1
ATOM 2574 C C . ARG A 1 330 ? -31.053 -5.407 -13.677 1.00 38.50 330 ARG A C 1
ATOM 2576 O O . ARG A 1 330 ? -30.114 -6.016 -13.182 1.00 38.50 330 ARG A O 1
ATOM 2583 N N . ARG A 1 331 ? -32.326 -5.501 -13.248 1.00 46.03 331 ARG A N 1
ATOM 2584 C CA . ARG A 1 331 ? -32.870 -6.248 -12.085 1.00 46.03 331 ARG A CA 1
ATOM 2585 C C . ARG A 1 331 ? -32.270 -5.849 -10.728 1.00 46.03 331 ARG A C 1
ATOM 2587 O O . ARG A 1 331 ? -31.264 -6.400 -10.328 1.00 46.03 331 ARG A O 1
ATOM 2594 N N . ASN A 1 332 ? -32.954 -4.978 -9.981 1.00 56.19 332 ASN A N 1
ATOM 2595 C CA . ASN A 1 332 ? -32.766 -4.693 -8.541 1.00 56.19 332 ASN A CA 1
ATOM 2596 C C . ASN A 1 332 ? -31.369 -4.250 -8.049 1.00 56.19 332 ASN A C 1
ATOM 2598 O O . ASN A 1 332 ? -31.240 -3.921 -6.872 1.00 56.19 332 ASN A O 1
ATOM 2602 N N . TRP A 1 333 ? -30.358 -4.160 -8.913 1.00 47.12 333 TRP A N 1
ATOM 2603 C CA . TRP A 1 333 ? -29.033 -3.648 -8.570 1.00 47.12 333 TRP A CA 1
ATOM 2604 C C . TRP A 1 333 ? -28.929 -2.150 -8.863 1.00 47.12 333 TRP A C 1
ATOM 2606 O O . TRP A 1 333 ? -29.280 -1.675 -9.945 1.00 47.12 333 TRP A O 1
ATOM 2616 N N . ARG A 1 334 ? -28.408 -1.396 -7.894 1.00 58.56 334 ARG A N 1
ATOM 2617 C CA . ARG A 1 334 ? -28.010 0.004 -8.074 1.00 58.56 334 ARG A CA 1
ATOM 2618 C C . ARG A 1 334 ? -26.491 0.072 -8.005 1.00 58.56 334 ARG A C 1
ATOM 2620 O O . ARG A 1 334 ? -25.924 -0.256 -6.969 1.00 58.56 334 ARG A O 1
ATOM 2627 N N . ALA A 1 335 ? -25.843 0.495 -9.088 1.00 52.34 335 ALA A N 1
ATOM 2628 C CA . ALA A 1 335 ? -24.410 0.755 -9.073 1.00 52.34 335 ALA A CA 1
ATOM 2629 C C . ALA A 1 335 ? -24.164 2.169 -8.547 1.00 52.34 335 ALA A C 1
ATOM 2631 O O . ALA A 1 335 ? -24.638 3.144 -9.132 1.00 52.34 335 ALA A O 1
ATOM 2632 N N . THR A 1 336 ? -23.420 2.279 -7.451 1.00 53.94 336 THR A N 1
ATOM 2633 C CA . THR A 1 336 ? -22.784 3.540 -7.073 1.00 53.94 336 THR A CA 1
ATOM 2634 C C . THR A 1 336 ? -21.297 3.369 -7.284 1.00 53.94 336 THR A C 1
ATOM 2636 O O . THR A 1 336 ? -20.671 2.517 -6.666 1.00 53.94 336 THR A O 1
ATOM 2639 N N . THR A 1 337 ? -20.745 4.169 -8.183 1.00 44.25 337 THR A N 1
ATOM 2640 C CA . THR A 1 337 ? -19.308 4.227 -8.399 1.00 44.25 337 THR A CA 1
ATOM 2641 C C . THR A 1 337 ? -18.742 5.275 -7.453 1.00 44.25 337 THR A C 1
ATOM 2643 O O . THR A 1 337 ? -19.035 6.461 -7.596 1.00 44.25 337 THR A O 1
ATOM 2646 N N . SER A 1 338 ? -17.948 4.843 -6.478 1.00 45.38 338 SER A N 1
ATOM 2647 C CA . SER A 1 338 ? -16.993 5.720 -5.810 1.00 45.38 338 SER A CA 1
ATOM 2648 C C . SER A 1 338 ? -15.637 5.398 -6.419 1.00 45.38 338 SER A C 1
ATOM 2650 O O . SER A 1 338 ? -15.023 4.402 -6.059 1.00 45.38 338 SER A O 1
ATOM 2652 N N . ILE A 1 339 ? -15.210 6.184 -7.411 1.00 36.47 339 ILE A N 1
ATOM 2653 C CA . ILE A 1 339 ? -13.795 6.189 -7.779 1.00 36.47 339 ILE A CA 1
ATOM 2654 C C . ILE A 1 339 ? -13.137 7.078 -6.739 1.00 36.47 339 ILE A C 1
ATOM 2656 O O . ILE A 1 339 ? -13.192 8.303 -6.825 1.00 36.47 339 ILE A O 1
ATOM 2660 N N . ARG A 1 340 ? -12.595 6.455 -5.702 1.00 42.78 340 ARG A N 1
ATOM 2661 C CA . ARG A 1 340 ? -11.498 7.069 -4.976 1.00 42.78 340 ARG A CA 1
ATOM 2662 C C . ARG A 1 340 ? -10.253 6.435 -5.562 1.00 42.78 340 ARG A C 1
ATOM 2664 O O . ARG A 1 340 ? -10.023 5.245 -5.378 1.00 42.78 340 ARG A O 1
ATOM 2671 N N . SER A 1 341 ? -9.490 7.218 -6.315 1.00 29.64 341 SER A N 1
ATOM 2672 C CA . SER A 1 341 ? -8.052 7.015 -6.294 1.00 29.64 341 SER A CA 1
ATOM 2673 C C . SER A 1 341 ? -7.661 7.182 -4.826 1.00 29.64 341 SER A C 1
ATOM 2675 O O . SER A 1 341 ? -7.668 8.311 -4.322 1.00 29.64 341 SER A O 1
ATOM 2677 N N . TRP A 1 342 ? -7.470 6.058 -4.126 1.00 34.41 342 TRP A N 1
ATOM 2678 C CA . TRP A 1 342 ? -6.419 6.008 -3.118 1.00 34.41 342 TRP A CA 1
ATOM 2679 C C . TRP A 1 342 ? -5.143 6.006 -3.937 1.00 34.41 342 TRP A C 1
ATOM 2681 O O . TRP A 1 342 ? -4.548 4.975 -4.325 1.00 34.41 342 TRP A O 1
#

Solvent-accessible surface area (backbone atoms only — not comparable to full-atom values): 18862 Å² total; per-residue (Å²): 139,78,88,78,86,86,83,86,87,81,86,69,55,97,76,29,63,36,37,33,41,33,44,67,42,38,48,30,24,37,43,31,36,29,53,58,83,46,56,82,95,67,51,55,82,41,77,38,73,41,74,34,39,60,44,79,74,36,74,44,75,30,65,46,38,37,41,19,37,18,55,72,55,92,81,73,56,65,89,69,32,67,44,40,102,90,39,63,77,55,79,59,38,55,13,51,34,13,50,58,51,20,64,80,39,53,44,38,22,35,61,38,29,53,57,47,41,58,38,79,93,53,70,41,78,42,61,59,31,24,60,83,34,56,91,90,49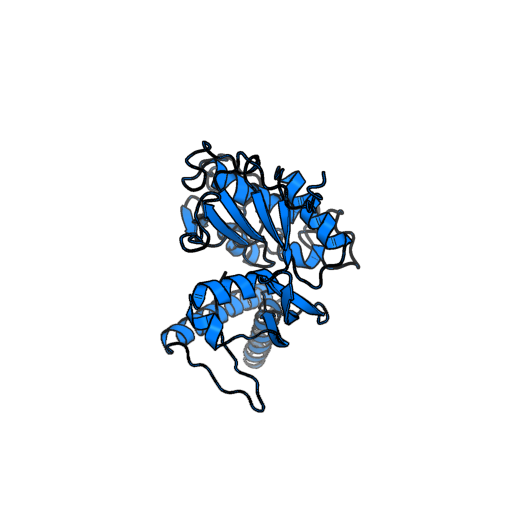,84,52,36,14,27,33,55,49,47,12,52,54,47,31,50,53,44,51,50,31,27,67,25,77,85,12,58,62,42,76,49,40,60,48,59,22,36,31,38,37,42,40,63,76,64,50,50,74,65,35,50,50,45,50,50,50,14,38,44,73,40,56,47,73,40,75,42,82,38,41,40,61,57,53,54,49,52,55,49,44,60,75,42,52,82,55,36,70,80,75,53,52,75,76,40,76,44,78,39,78,46,74,43,41,57,35,27,45,40,36,36,34,29,33,38,71,55,98,90,40,82,39,79,42,80,74,47,70,46,72,76,36,86,42,26,51,54,53,53,17,45,52,50,23,52,54,50,48,53,56,40,40,75,71,71,42,84,76,51,76,67,56,47,49,48,40,24,53,52,32,40,56,49,50,56,50,51,52,56,59,54,52,80,73,51,80,91,72,74,51,82,49,86,80,98,45,76,50,77,84,79,86,68,90,106

Mean predicted aligned error: 8.14 Å

Foldseek 3Di:
DDDDDDDDDDPFFPQAQWEWEWELDQFKIWIWIWGPPDDPLGTDIGTDWQWFDQDQLDTDTDSIFTLKKFADDPPLDDPQSRQDPQRSHDRIGTGNHRVVVCLVPVLRMDGRLLVLLQPPVDDQQDFCPPPNHDPPRGGGGSLQSSLVVLLSVQVCCCCHVNCPRNVRRQQSHAYEYEDAPQRDPSSVVSNVSSNVSSPRNHYDYDYPQVVVVVVVCVVCNPNVPVVDDQQDWDWDWDAGQQWTKIWIWGFHDDPNDTDTDTPDIDHTDRDHNLVVLLVQLVVVCVVCVVVVDHADPSNSSVSSVVSSVVVVVVVVVVVVVDDFDFDDDPDPDIDGDDPDPD

pLDDT: mean 85.02, std 16.67, range [24.28, 98.56]